Protein AF-A0A7C5FAB0-F1 (afdb_monomer)

Foldseek 3Di:
DVVQCPDPPDDQVPAEAEQAAEDDPFCSNCVLVVVCVVCVVVVSNSHHYQYAYLALCNVVSVCVVPPLVVVLVLLLQLLLQLLVLLLLQQQLFFPDHCPSVVLSVVLNVVLVVCSVVSHDLVSSLVSSLVSLVSSLPGDGDPRPPAFEEEEAADDCCLPDCLQVVNVSVLLSVLRHRYDYDGPLLVSLQSLVRNLVVCVVVVVVVSNVVSVVVVVVSVVSSVSNLVSCVPSGPDSDDDRNVQLLVQLCVQDHPVVDDRLSNRNSVQSVVVVVRHLAYEHEEAPPGPSLVSNVVSVVVVCVVPVNRQYHYDHGDSPDDPVVSVSSSVSSVSSVVSNVVVVD

Secondary structure (DSSP, 8-state):
-HHHHTSTT--GGG--EE--B--SSSGGGGHHHHHHHHHHHTT-TTS-EE--BSSTTHHHHHHTT-HHHHHHHHHHHHHHHHHHHHHHHHGGGBSSTTHHHHHHHHHHHHHHHHHHT---HHHHHHHHHHHHHHHHTS-BSSTT-SPEEEEEE-HHHHH-TTTTTTHHHHHHHTT-EEEE--HHHHHHHHHHHHHHHHHHTT-HHHHHHHHHHHHHHHHHHHHHHHTTBTTBS-SSPPPHHHHHHHHTTTS-TTS-HHHHHHHHHHHHHHHTT-SEEEEEEETT-HHHHHHHHHHHHHHHHTTT--EEEEEE-S---THHHHHHHHHHHHHHHHHHHHH-

Mean predicted aligned error: 4.93 Å

Solvent-accessible surface area (backbone atoms only — not comparable to full-atom values): 18804 Å² total; per-residue (Å²): 110,71,76,57,66,71,38,95,84,56,48,63,92,80,43,69,45,83,36,63,27,41,90,66,95,56,69,59,42,46,52,49,57,52,51,49,52,57,32,47,77,70,70,44,72,81,43,47,70,51,51,42,40,67,47,75,53,25,67,59,53,47,40,77,68,31,71,65,50,54,51,52,52,48,53,50,51,50,52,51,45,52,55,48,52,43,45,39,75,40,48,70,23,43,69,55,87,65,51,54,59,53,55,48,50,56,42,51,54,52,49,51,54,47,59,73,65,70,62,56,71,69,58,53,37,53,49,47,38,52,43,43,54,59,62,68,66,54,61,63,52,70,77,84,72,45,54,32,31,31,40,37,52,39,69,65,35,66,75,28,55,79,63,42,71,39,52,69,56,57,42,35,74,72,53,28,27,61,45,69,69,51,68,63,61,54,54,51,42,43,51,52,50,20,42,52,50,24,59,76,70,66,38,61,70,59,33,53,54,48,53,56,49,51,51,52,50,54,54,52,47,53,58,50,28,56,51,36,64,90,76,38,96,70,56,68,80,78,60,57,70,57,30,46,59,63,13,40,91,79,41,58,79,86,71,54,73,65,31,43,50,34,47,5,48,52,50,52,35,49,76,71,62,30,29,26,37,40,36,32,24,50,57,89,35,64,53,49,54,53,36,53,59,47,48,52,53,52,18,67,77,52,84,60,46,37,71,45,78,45,67,36,78,86,71,94,56,77,62,61,57,57,54,47,52,56,47,48,53,49,24,50,55,50,42,55,65,70,78,106

Sequence (340 aa):
MIKVIKRPDFDPKKTAFFMPSGNGPCRFGQYHRFHRKVLDELGLHEVPIYSPNQDETLYRDLGILGSKFTRLGWWAIVGVDLLYKKLLETRPYEVNPGETDRVYWECLWGFCDVIRKDPKIEEVIHFLLQARKRLDSIPTKQKGSKPKVGVVGEIYVRLNRFANEDVIRKIEMLGGEVRLAPLVEWVHYINKMAKRRAKRRGHLRNLLGVLIKEYFQRKDERQLAQAFYGSIEEPEEPPTERLLKLAEPYVHDSFEGEAILTIGKTIDYALKGACGVVNVMPFTCMPGTITTALLKRYREENGHFPVLNIAYDGQEGGDVLVRLEAFMHQVRQYREKKDL

Structure (mmCIF, N/CA/C/O backbone):
data_AF-A0A7C5FAB0-F1
#
_entry.id   AF-A0A7C5FAB0-F1
#
loop_
_atom_site.group_PDB
_atom_site.id
_atom_site.type_symbol
_atom_site.label_atom_id
_atom_site.label_alt_id
_atom_site.label_comp_id
_atom_site.label_asym_id
_atom_site.label_entity_id
_atom_site.label_seq_id
_atom_site.pdbx_PDB_ins_code
_atom_site.Cartn_x
_atom_site.Cartn_y
_atom_site.Cartn_z
_atom_site.occupancy
_atom_site.B_iso_or_equiv
_atom_site.auth_seq_id
_atom_site.auth_comp_id
_atom_site.auth_asym_id
_atom_site.auth_atom_id
_atom_site.pdbx_PDB_model_num
ATOM 1 N N . MET A 1 1 ? 6.379 -15.775 -11.370 1.00 88.00 1 MET A N 1
ATOM 2 C CA . MET A 1 1 ? 7.407 -16.304 -12.292 1.00 88.00 1 MET A CA 1
ATOM 3 C C . MET A 1 1 ? 6.998 -17.656 -12.874 1.00 88.00 1 MET A C 1
ATOM 5 O O . MET A 1 1 ? 6.562 -17.667 -14.012 1.00 88.00 1 MET A O 1
ATOM 9 N N . ILE A 1 2 ? 7.003 -18.759 -12.111 1.00 89.38 2 ILE A N 1
ATOM 10 C CA . ILE A 1 2 ? 6.693 -20.112 -12.634 1.00 89.38 2 ILE A CA 1
ATOM 11 C C . ILE A 1 2 ? 5.351 -20.213 -13.371 1.00 89.38 2 ILE A C 1
ATOM 13 O O . ILE A 1 2 ? 5.291 -20.775 -14.458 1.00 89.38 2 ILE A O 1
ATOM 17 N N . LYS A 1 3 ? 4.279 -19.619 -12.826 1.00 90.44 3 LYS A N 1
ATOM 18 C CA . LYS A 1 3 ? 2.965 -19.590 -13.498 1.00 90.44 3 LYS A CA 1
ATOM 19 C C . LYS A 1 3 ? 3.016 -18.960 -14.898 1.00 90.44 3 LYS A C 1
ATOM 21 O O . LYS A 1 3 ? 2.236 -19.360 -15.744 1.00 90.44 3 LYS A O 1
ATOM 26 N N . VAL A 1 4 ? 3.914 -17.999 -15.136 1.00 91.12 4 VAL A N 1
ATOM 27 C CA . VAL A 1 4 ? 4.083 -17.336 -16.443 1.00 91.12 4 VAL A CA 1
ATOM 28 C C . VAL A 1 4 ? 4.811 -18.251 -17.423 1.00 91.12 4 VAL A C 1
ATOM 30 O O . VAL A 1 4 ? 4.379 -18.368 -18.558 1.00 91.12 4 VAL A O 1
ATOM 33 N N . ILE A 1 5 ? 5.854 -18.945 -16.961 1.00 92.50 5 ILE A N 1
ATOM 34 C CA . ILE A 1 5 ? 6.642 -19.894 -17.768 1.00 92.50 5 ILE A CA 1
ATOM 35 C C . ILE A 1 5 ? 5.772 -21.046 -18.282 1.00 92.50 5 ILE A C 1
ATOM 37 O O . ILE A 1 5 ? 5.955 -21.518 -19.394 1.00 92.50 5 ILE A O 1
ATOM 41 N N . LYS A 1 6 ? 4.805 -21.495 -17.474 1.00 90.88 6 LYS A N 1
ATOM 42 C CA . LYS A 1 6 ? 3.894 -22.594 -17.828 1.00 90.88 6 LYS A CA 1
ATOM 43 C C . LYS A 1 6 ? 2.777 -22.196 -18.798 1.00 90.88 6 LYS A C 1
ATOM 45 O O . LYS A 1 6 ? 1.937 -23.037 -19.112 1.00 90.88 6 LYS A O 1
ATOM 50 N N . ARG A 1 7 ? 2.693 -20.930 -19.218 1.00 94.00 7 ARG A N 1
ATOM 51 C CA . ARG A 1 7 ? 1.641 -20.511 -20.146 1.00 94.00 7 ARG A CA 1
ATOM 52 C C . ARG A 1 7 ? 1.942 -21.018 -21.563 1.00 94.00 7 ARG A C 1
ATOM 54 O O . ARG A 1 7 ? 3.108 -21.023 -21.950 1.00 94.00 7 ARG A O 1
ATOM 61 N N . PRO A 1 8 ? 0.917 -21.373 -22.361 1.00 92.50 8 PRO A N 1
ATOM 62 C CA . PRO A 1 8 ? 1.112 -21.823 -23.742 1.00 92.50 8 PRO A CA 1
ATOM 63 C C . PRO A 1 8 ? 1.778 -20.784 -24.656 1.00 92.50 8 PRO A C 1
ATOM 65 O O . PRO A 1 8 ? 2.391 -21.148 -25.651 1.00 92.50 8 PRO A O 1
ATOM 68 N N . ASP A 1 9 ? 1.648 -19.497 -24.328 1.00 93.06 9 ASP A N 1
ATOM 69 C CA . ASP A 1 9 ? 2.170 -18.360 -25.091 1.00 93.06 9 ASP A CA 1
ATOM 70 C C . ASP A 1 9 ? 3.553 -17.876 -24.614 1.00 93.06 9 ASP A C 1
ATOM 72 O O . ASP A 1 9 ? 4.001 -16.798 -25.006 1.00 93.06 9 ASP A O 1
ATOM 76 N N . PHE A 1 10 ? 4.234 -18.636 -23.751 1.00 93.56 10 PHE A N 1
ATOM 77 C CA . PHE A 1 10 ? 5.543 -18.254 -23.227 1.00 93.56 10 PHE A CA 1
ATOM 78 C C . PHE A 1 10 ? 6.654 -18.430 -24.274 1.00 93.56 10 PHE A C 1
ATOM 80 O O . PHE A 1 10 ? 6.951 -19.540 -24.708 1.00 93.56 10 PHE A O 1
ATOM 87 N N . ASP A 1 11 ? 7.314 -17.324 -24.625 1.00 92.81 11 ASP A N 1
ATOM 88 C CA . ASP A 1 11 ? 8.504 -17.298 -25.480 1.00 92.81 11 ASP A CA 1
ATOM 89 C C . ASP A 1 11 ? 9.719 -16.805 -24.662 1.00 92.81 11 ASP A C 1
ATOM 91 O O . ASP A 1 11 ? 9.781 -15.611 -24.327 1.00 92.81 11 ASP A O 1
ATOM 95 N N . PRO A 1 12 ? 10.697 -17.681 -24.344 1.00 90.31 12 PRO A N 1
ATOM 96 C CA . PRO A 1 12 ? 11.909 -17.316 -23.609 1.00 90.31 12 PRO A CA 1
ATOM 97 C C . PRO A 1 12 ? 12.694 -16.165 -24.247 1.00 90.31 12 PRO A C 1
ATOM 99 O O . PRO A 1 12 ? 13.258 -15.337 -23.536 1.00 90.31 12 PRO A O 1
ATOM 102 N N . LYS A 1 13 ? 12.696 -16.065 -25.584 1.00 90.81 13 LYS A N 1
ATOM 103 C CA . LYS A 1 13 ? 13.476 -15.059 -26.325 1.00 90.81 13 LYS A CA 1
ATOM 104 C C . LYS A 1 13 ? 12.843 -13.670 -26.295 1.00 90.81 13 LYS A C 1
ATOM 106 O O . LYS A 1 13 ? 13.518 -12.687 -26.590 1.00 90.81 13 LYS A O 1
ATOM 111 N N . LYS A 1 14 ? 11.555 -13.581 -25.954 1.00 90.81 14 LYS A N 1
ATOM 112 C CA . LYS A 1 14 ? 10.791 -12.323 -25.886 1.00 90.81 14 LYS A CA 1
ATOM 113 C C . LYS A 1 14 ? 10.382 -11.941 -24.468 1.00 90.81 14 LYS A C 1
ATOM 115 O O . LYS A 1 14 ? 9.658 -10.964 -24.288 1.00 90.81 14 LYS A O 1
ATOM 120 N N . THR A 1 15 ? 10.832 -12.690 -23.464 1.00 91.19 15 THR A N 1
ATOM 121 C CA . THR A 1 15 ? 10.412 -12.494 -22.077 1.00 91.19 15 THR A CA 1
ATOM 122 C C . THR A 1 15 ? 11.588 -12.104 -21.196 1.00 91.19 15 THR A C 1
ATOM 124 O O . THR A 1 15 ? 12.661 -12.685 -21.281 1.00 91.19 15 THR A O 1
ATOM 127 N N . ALA A 1 16 ? 11.359 -11.151 -20.296 1.00 91.12 16 ALA A N 1
ATOM 128 C CA . ALA A 1 16 ? 12.257 -10.823 -19.197 1.00 91.12 16 ALA A CA 1
ATOM 129 C C . ALA A 1 16 ? 11.460 -10.802 -17.889 1.00 91.12 16 ALA A C 1
ATOM 131 O O . ALA A 1 16 ? 10.312 -10.350 -17.865 1.00 91.12 16 ALA A O 1
ATOM 132 N N . PHE A 1 17 ? 12.059 -11.254 -16.788 1.00 91.75 17 PHE A N 1
ATOM 133 C CA . PHE A 1 17 ? 11.457 -11.105 -15.463 1.00 91.75 17 PHE A CA 1
ATOM 134 C C . PHE A 1 17 ? 11.946 -9.829 -14.784 1.00 91.75 17 PHE A C 1
ATOM 136 O O . PHE A 1 17 ? 13.139 -9.551 -14.755 1.00 91.75 17 PHE A O 1
ATOM 143 N N . PHE A 1 18 ? 11.024 -9.070 -14.199 1.00 89.25 18 PHE A N 1
ATOM 144 C CA . PHE A 1 18 ? 11.328 -7.885 -13.401 1.00 89.25 18 PHE A CA 1
ATOM 145 C C . PHE A 1 18 ? 11.330 -8.253 -11.911 1.00 89.25 18 PHE A C 1
ATOM 147 O O . PHE A 1 18 ? 10.310 -8.700 -11.384 1.00 89.25 18 PHE A O 1
ATOM 154 N N . MET A 1 19 ? 12.466 -8.085 -11.232 1.00 89.62 19 MET A N 1
ATOM 155 C CA . MET A 1 19 ? 12.597 -8.322 -9.790 1.00 89.62 19 MET A CA 1
ATOM 156 C C . MET A 1 19 ? 13.623 -7.349 -9.208 1.00 89.62 19 MET A C 1
ATOM 158 O O . MET A 1 19 ? 14.815 -7.655 -9.230 1.00 89.62 19 MET A O 1
ATOM 162 N N . PRO A 1 20 ? 13.197 -6.169 -8.719 1.00 84.75 20 PRO A N 1
ATOM 163 C CA . PRO A 1 20 ? 14.111 -5.200 -8.135 1.00 84.75 20 PRO A CA 1
ATOM 164 C C . PRO A 1 20 ? 14.969 -5.829 -7.038 1.00 84.75 20 PRO A C 1
ATOM 166 O O . PRO A 1 20 ? 14.529 -6.717 -6.311 1.00 84.75 20 PRO A O 1
ATOM 169 N N . SER A 1 21 ? 16.202 -5.353 -6.936 1.00 83.56 21 SER A N 1
ATOM 170 C CA . SER A 1 21 ? 17.158 -5.767 -5.918 1.00 83.56 21 SER A CA 1
ATOM 171 C C . SER A 1 21 ? 17.307 -4.670 -4.865 1.00 83.56 21 SER A C 1
ATOM 173 O O . SER A 1 21 ? 16.866 -3.537 -5.055 1.00 83.56 21 SER A O 1
ATOM 175 N N . GLY A 1 22 ? 17.949 -4.988 -3.748 1.00 79.12 22 GLY A N 1
ATOM 176 C CA . GLY A 1 22 ? 18.247 -4.024 -2.699 1.00 79.12 22 GLY A CA 1
ATOM 177 C C . GLY A 1 22 ? 19.610 -4.283 -2.080 1.00 79.12 22 GLY A C 1
ATOM 178 O O . GLY A 1 22 ? 20.021 -5.432 -1.911 1.00 79.12 22 GLY A O 1
ATOM 179 N N . ASN A 1 23 ? 20.287 -3.199 -1.712 1.00 71.62 23 ASN A N 1
ATOM 180 C CA . ASN A 1 23 ? 21.534 -3.223 -0.959 1.00 71.62 23 ASN A CA 1
ATOM 181 C C . ASN A 1 23 ? 21.228 -3.067 0.533 1.00 71.62 23 ASN A C 1
ATOM 183 O O . ASN A 1 23 ? 20.851 -1.985 0.980 1.00 71.62 23 ASN A O 1
ATOM 187 N N . GLY A 1 24 ? 21.398 -4.136 1.306 1.00 74.19 24 GLY A N 1
ATOM 188 C CA . GLY A 1 24 ? 21.181 -4.105 2.748 1.00 74.19 24 GLY A CA 1
ATOM 189 C C . GLY A 1 24 ? 21.110 -5.500 3.362 1.00 74.19 24 GLY A C 1
ATOM 190 O O . GLY A 1 24 ? 21.225 -6.497 2.651 1.00 74.19 24 GLY A O 1
ATOM 191 N N . PRO A 1 25 ? 20.891 -5.581 4.682 1.00 70.88 25 PRO A N 1
ATOM 192 C CA . PRO A 1 25 ? 20.815 -6.854 5.395 1.00 70.88 25 PRO A CA 1
ATOM 193 C C . PRO A 1 25 ? 19.485 -7.593 5.136 1.00 70.88 25 PRO A C 1
ATOM 195 O O . PRO A 1 25 ? 19.312 -8.737 5.544 1.00 70.88 25 PRO A O 1
ATOM 198 N N . CYS A 1 26 ? 18.528 -6.949 4.458 1.00 76.81 26 CYS A N 1
ATOM 199 C CA . CYS A 1 26 ? 17.251 -7.545 4.083 1.00 76.81 26 CYS A CA 1
ATOM 200 C C . CYS A 1 26 ? 17.421 -8.620 2.994 1.00 76.81 26 CYS A C 1
ATOM 202 O O . CYS A 1 26 ? 18.155 -8.438 2.021 1.00 76.81 26 CYS A O 1
ATOM 204 N N . ARG A 1 27 ? 16.646 -9.711 3.098 1.00 84.12 27 ARG A N 1
ATOM 205 C CA . ARG A 1 27 ? 16.596 -10.794 2.098 1.00 84.12 27 ARG A CA 1
ATOM 206 C C . ARG A 1 27 ? 16.128 -10.324 0.715 1.00 84.12 27 ARG A C 1
ATOM 208 O O . ARG A 1 27 ? 16.343 -11.040 -0.257 1.00 84.12 27 ARG A O 1
ATOM 215 N N . PHE A 1 28 ? 15.542 -9.130 0.604 1.00 83.81 28 PHE A N 1
ATOM 216 C CA . PHE A 1 28 ? 15.048 -8.568 -0.654 1.00 83.81 28 PHE A CA 1
ATOM 217 C C . PHE A 1 28 ? 16.075 -8.647 -1.801 1.00 83.81 28 PHE A C 1
ATOM 219 O O . PHE A 1 28 ? 15.756 -9.121 -2.891 1.00 83.81 28 PHE A O 1
ATOM 226 N N . GLY A 1 29 ? 17.346 -8.328 -1.526 1.00 84.38 29 GLY A N 1
ATOM 227 C CA . GLY A 1 29 ? 18.435 -8.426 -2.506 1.00 84.38 29 GLY A CA 1
ATOM 228 C C . GLY A 1 29 ? 18.770 -9.849 -2.981 1.00 84.38 29 GLY A C 1
ATOM 229 O O . GLY A 1 29 ? 19.520 -10.008 -3.938 1.00 84.38 29 GLY A O 1
ATOM 230 N N . GLN A 1 30 ? 18.224 -10.898 -2.360 1.00 88.56 30 GLN A N 1
ATOM 231 C CA . GLN A 1 30 ? 18.470 -12.294 -2.738 1.00 88.56 30 GLN A CA 1
ATOM 232 C C . GLN A 1 30 ? 17.374 -12.889 -3.638 1.00 88.56 30 GLN A C 1
ATOM 234 O O . GLN A 1 30 ? 17.628 -13.908 -4.281 1.00 88.56 30 GLN A O 1
ATOM 239 N N . TYR A 1 31 ? 16.186 -12.276 -3.747 1.00 89.38 31 TYR A N 1
ATOM 240 C CA . TYR A 1 31 ? 15.078 -12.864 -4.519 1.00 89.38 31 TYR A CA 1
ATOM 241 C C . TYR A 1 31 ? 15.401 -13.007 -6.009 1.00 89.38 31 TYR A C 1
ATOM 243 O O . TYR A 1 31 ? 15.134 -14.058 -6.586 1.00 89.38 31 TYR A O 1
ATOM 251 N N . HIS A 1 32 ? 16.044 -12.013 -6.630 1.00 90.25 32 HIS A N 1
ATOM 252 C CA . HIS A 1 32 ? 16.445 -12.118 -8.038 1.00 90.25 32 HIS A CA 1
ATOM 253 C C . HIS A 1 32 ? 17.464 -13.250 -8.278 1.00 90.25 32 HIS A C 1
ATOM 255 O O . HIS A 1 32 ? 17.397 -13.941 -9.293 1.00 90.25 32 HIS A O 1
ATOM 261 N N . ARG A 1 33 ? 18.369 -13.500 -7.318 1.00 91.06 33 ARG A N 1
ATOM 262 C CA . ARG A 1 33 ? 19.335 -14.610 -7.385 1.00 91.06 33 ARG A CA 1
ATOM 263 C C . ARG A 1 33 ? 18.643 -15.957 -7.240 1.00 91.06 33 ARG A C 1
ATOM 265 O O . ARG A 1 33 ? 18.988 -16.899 -7.945 1.00 91.06 33 ARG A O 1
ATOM 272 N N . PHE A 1 34 ? 17.663 -16.045 -6.342 1.00 92.62 34 PHE A N 1
ATOM 273 C CA . PHE A 1 34 ? 16.846 -17.244 -6.196 1.00 92.62 34 PHE A CA 1
ATOM 274 C C . PHE A 1 34 ? 16.038 -17.521 -7.468 1.00 92.62 34 PHE A C 1
ATOM 276 O O . PHE A 1 34 ? 16.041 -18.641 -7.963 1.00 92.62 34 PHE A O 1
ATOM 283 N N . HIS A 1 35 ? 15.433 -16.490 -8.061 1.00 93.94 35 HIS A N 1
ATOM 284 C CA . HIS A 1 35 ? 14.758 -16.610 -9.350 1.00 93.94 35 HIS A CA 1
ATOM 285 C C . HIS A 1 35 ? 15.693 -17.112 -10.454 1.00 93.94 35 HIS A C 1
ATOM 287 O O . HIS A 1 35 ? 15.292 -17.992 -11.207 1.00 93.94 35 HIS A O 1
ATOM 293 N N . ARG A 1 36 ? 16.940 -16.617 -10.519 1.00 94.31 36 ARG A N 1
ATOM 294 C CA . ARG A 1 36 ? 17.948 -17.102 -11.478 1.00 94.31 36 ARG A CA 1
ATOM 295 C C . ARG A 1 36 ? 18.204 -18.598 -11.306 1.00 94.31 36 ARG A C 1
ATOM 297 O O . ARG A 1 36 ? 18.076 -19.326 -12.280 1.00 94.31 36 ARG A O 1
ATOM 304 N N . LYS A 1 37 ? 18.445 -19.058 -10.071 1.00 95.06 37 LYS A N 1
ATOM 305 C CA . LYS A 1 37 ? 18.621 -20.490 -9.769 1.00 95.06 37 LYS A CA 1
ATOM 306 C C . LYS A 1 37 ? 17.437 -21.333 -10.243 1.00 95.06 37 LYS A C 1
ATOM 308 O O . LYS A 1 37 ? 17.635 -22.323 -10.930 1.00 95.06 37 LYS A O 1
ATOM 313 N N . VAL A 1 38 ? 16.213 -20.900 -9.941 1.00 95.38 38 VAL A N 1
ATOM 314 C CA . VAL A 1 38 ? 14.993 -21.609 -10.357 1.00 95.38 38 VAL A CA 1
ATOM 315 C C . VAL A 1 38 ? 14.857 -21.662 -11.883 1.00 95.38 38 VAL A C 1
ATOM 317 O O . VAL A 1 38 ? 14.437 -22.678 -12.424 1.00 95.38 38 VAL A O 1
ATOM 320 N N . LEU A 1 39 ? 15.195 -20.587 -12.599 1.00 94.62 39 LEU A N 1
ATOM 321 C CA . LEU A 1 39 ? 15.193 -20.599 -14.065 1.00 94.62 39 LEU A CA 1
ATOM 322 C C . LEU A 1 39 ? 16.283 -21.519 -14.630 1.00 94.62 39 LEU A C 1
ATOM 324 O O . LEU A 1 39 ? 16.028 -22.206 -15.613 1.00 94.62 39 LEU A O 1
ATOM 328 N N . ASP A 1 40 ? 17.466 -21.554 -14.011 1.00 94.69 40 ASP A N 1
ATOM 329 C CA . ASP A 1 40 ? 18.559 -22.448 -14.408 1.00 94.69 40 ASP A CA 1
ATOM 330 C C . ASP A 1 40 ? 18.192 -23.924 -14.218 1.00 94.69 40 ASP A C 1
ATOM 332 O O . ASP A 1 40 ? 18.420 -24.727 -15.115 1.00 94.69 40 ASP A O 1
ATOM 336 N N . GLU A 1 41 ? 17.557 -24.277 -13.098 1.00 95.62 41 GLU A N 1
ATOM 337 C CA . GLU A 1 41 ? 17.053 -25.636 -12.839 1.00 95.62 41 GLU A CA 1
ATOM 338 C C . GLU A 1 41 ? 15.974 -26.071 -13.842 1.00 95.62 41 GLU A C 1
ATOM 340 O O . GLU A 1 41 ? 15.826 -27.257 -14.128 1.00 95.62 41 GLU A O 1
ATOM 345 N N . LEU A 1 42 ? 15.236 -25.112 -14.407 1.00 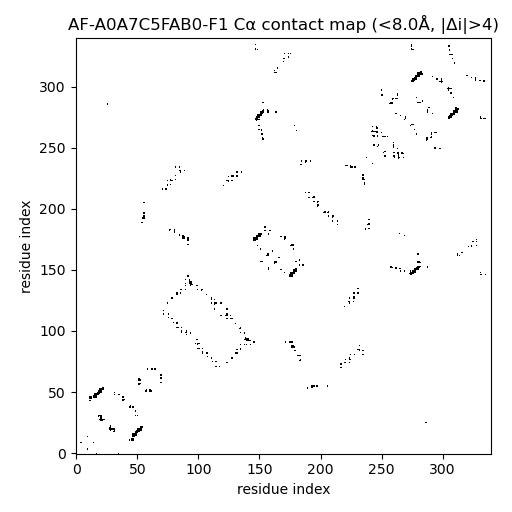94.00 42 LEU A N 1
ATOM 346 C CA . LEU A 1 42 ? 14.241 -25.341 -15.455 1.00 94.00 42 LEU A CA 1
ATOM 347 C C . LEU A 1 42 ? 14.829 -25.303 -16.879 1.00 94.00 42 LEU A C 1
ATOM 349 O O . LEU A 1 42 ? 14.069 -25.392 -17.841 1.00 94.00 42 LEU A O 1
ATOM 353 N N . GLY A 1 43 ? 16.150 -25.147 -17.027 1.00 94.38 43 GLY A N 1
ATOM 354 C CA . GLY A 1 43 ? 16.836 -25.075 -18.321 1.00 94.38 43 GLY A CA 1
ATOM 355 C C . GLY A 1 43 ? 16.650 -23.757 -19.083 1.00 94.38 43 GLY A C 1
ATOM 356 O O . GLY A 1 43 ? 16.961 -23.693 -20.266 1.00 94.38 43 GLY A O 1
ATOM 357 N N . LEU A 1 44 ? 16.148 -22.701 -18.432 1.00 93.06 44 LEU A N 1
ATOM 358 C CA . LEU A 1 44 ? 15.836 -21.392 -19.031 1.00 93.06 44 LEU A CA 1
ATOM 359 C C . LEU A 1 44 ? 16.952 -20.371 -18.775 1.00 93.06 44 LEU A C 1
ATOM 361 O O . LEU A 1 44 ? 16.726 -19.293 -18.207 1.00 93.06 44 LEU A O 1
ATOM 365 N N . HIS A 1 45 ? 18.182 -20.719 -19.145 1.00 91.38 45 HIS A N 1
ATOM 366 C CA . HIS A 1 45 ? 19.386 -19.919 -18.888 1.00 91.38 45 HIS A CA 1
ATOM 367 C C . HIS A 1 45 ? 19.357 -18.549 -19.579 1.00 91.38 45 HIS A C 1
ATOM 369 O O . HIS A 1 45 ? 19.851 -17.561 -19.038 1.00 91.38 45 HIS A O 1
ATOM 375 N N . GLU A 1 46 ? 18.729 -18.478 -20.749 1.00 90.81 46 GLU A N 1
ATOM 376 C CA . GLU A 1 46 ? 18.683 -17.305 -21.613 1.00 90.81 46 GLU A CA 1
ATOM 377 C C . GLU A 1 46 ? 17.695 -16.229 -21.158 1.00 90.81 46 GLU A C 1
ATOM 379 O O . GLU A 1 46 ? 17.829 -15.080 -21.572 1.00 90.81 46 GLU A O 1
ATOM 384 N N . VAL A 1 47 ? 16.716 -16.566 -20.309 1.00 93.19 47 VAL A N 1
ATOM 385 C CA . VAL A 1 47 ? 15.680 -15.615 -19.884 1.00 93.19 47 VAL A CA 1
ATOM 386 C C . VAL A 1 47 ? 16.286 -14.603 -18.906 1.00 93.19 47 VAL A C 1
ATOM 388 O O . VAL A 1 47 ? 16.663 -14.988 -17.792 1.00 93.19 47 VAL A O 1
ATOM 391 N N . PRO A 1 48 ? 16.377 -13.307 -19.254 1.00 90.88 48 PRO A N 1
ATOM 392 C CA . PRO A 1 48 ? 16.983 -12.314 -18.379 1.00 90.88 48 PRO A CA 1
ATOM 393 C C . PRO A 1 48 ? 16.091 -11.988 -17.174 1.00 90.88 48 PRO A C 1
ATOM 395 O O . PRO A 1 48 ? 14.859 -11.959 -17.259 1.00 90.88 48 PRO A O 1
ATOM 398 N N . ILE A 1 49 ? 16.734 -11.660 -16.049 1.00 90.38 49 ILE A N 1
ATOM 399 C CA . ILE A 1 49 ? 16.077 -11.064 -14.881 1.00 90.38 49 ILE A CA 1
ATOM 400 C C . ILE A 1 49 ? 16.581 -9.632 -14.721 1.00 90.38 49 ILE A C 1
ATOM 402 O O . ILE A 1 49 ? 17.699 -9.388 -14.267 1.00 90.38 49 ILE A O 1
ATOM 406 N N . TYR A 1 50 ? 15.737 -8.672 -15.069 1.00 86.44 50 TYR A N 1
ATOM 407 C CA . TYR A 1 50 ? 16.016 -7.262 -14.877 1.00 86.44 50 TYR A CA 1
ATOM 408 C C . TYR A 1 50 ? 15.785 -6.870 -13.410 1.00 86.44 50 TYR A C 1
ATOM 410 O O . TYR A 1 50 ? 14.661 -6.923 -12.900 1.00 86.44 50 TYR A O 1
ATOM 418 N N . SER A 1 51 ? 16.876 -6.502 -12.731 1.00 84.50 51 SER A N 1
ATOM 419 C CA . SER A 1 51 ? 16.931 -6.374 -11.267 1.00 84.50 51 SER A CA 1
ATOM 420 C C . SER A 1 51 ? 17.556 -5.044 -10.819 1.00 84.50 51 SER A C 1
ATOM 422 O O . SER A 1 51 ? 18.665 -5.041 -10.281 1.00 84.50 51 SER A O 1
ATOM 424 N N . PRO A 1 52 ? 16.891 -3.897 -11.057 1.00 80.75 52 PRO A N 1
ATOM 425 C CA . PRO A 1 52 ? 17.427 -2.587 -10.693 1.00 80.75 52 PRO A CA 1
ATOM 426 C C . PRO A 1 52 ? 17.595 -2.478 -9.174 1.00 80.75 52 PRO A C 1
ATOM 428 O O . PRO A 1 52 ? 16.760 -2.992 -8.423 1.00 80.75 52 PRO A O 1
ATOM 431 N N . ASN A 1 53 ? 18.664 -1.826 -8.712 1.00 75.75 53 ASN A N 1
ATOM 432 C CA . ASN A 1 53 ? 18.951 -1.731 -7.281 1.00 75.75 53 ASN A CA 1
ATOM 433 C C . ASN A 1 53 ? 18.202 -0.552 -6.648 1.00 75.75 53 ASN A C 1
ATOM 435 O O . ASN A 1 53 ? 18.230 0.553 -7.178 1.00 75.75 53 ASN A O 1
ATOM 439 N N . GLN A 1 54 ? 17.542 -0.762 -5.508 1.00 70.69 54 GLN A N 1
ATOM 440 C CA . GLN A 1 54 ? 16.773 0.256 -4.779 1.00 70.69 54 GLN A CA 1
ATOM 441 C C . GLN A 1 54 ? 17.653 1.245 -3.989 1.00 70.69 54 GLN A C 1
ATOM 443 O O . GLN A 1 54 ? 17.393 1.542 -2.824 1.00 70.69 54 GLN A O 1
ATOM 448 N N . ASP A 1 55 ? 18.718 1.761 -4.594 1.00 69.62 55 ASP A N 1
ATOM 449 C CA . ASP A 1 55 ? 19.544 2.802 -3.991 1.00 69.62 55 ASP A CA 1
ATOM 450 C C . ASP A 1 55 ? 19.701 4.024 -4.909 1.00 69.62 55 ASP A C 1
ATOM 452 O O . ASP A 1 55 ? 18.830 4.334 -5.722 1.00 69.62 55 ASP A O 1
ATOM 456 N N . GLU A 1 56 ? 20.794 4.773 -4.761 1.00 59.81 56 GLU A N 1
ATOM 457 C CA . GLU A 1 56 ? 21.097 5.928 -5.609 1.00 59.81 56 GLU A CA 1
ATOM 458 C C . GLU A 1 56 ? 21.221 5.593 -7.105 1.00 59.81 56 GLU A C 1
ATOM 460 O O . GLU A 1 56 ? 21.162 6.508 -7.931 1.00 59.81 56 GLU A O 1
ATOM 465 N N . THR A 1 57 ? 21.364 4.313 -7.471 1.00 64.31 57 THR A N 1
ATOM 466 C CA . THR A 1 57 ? 21.431 3.860 -8.863 1.00 64.31 57 THR A CA 1
ATOM 467 C C . THR A 1 57 ? 20.075 3.501 -9.451 1.00 64.31 57 THR A C 1
ATOM 469 O O . THR A 1 57 ? 19.989 3.430 -10.674 1.00 64.31 57 THR A O 1
ATOM 472 N N . LEU A 1 58 ? 19.008 3.385 -8.644 1.00 66.94 58 LEU A N 1
ATOM 473 C CA . LEU A 1 58 ? 17.684 2.913 -9.076 1.00 66.94 58 LEU A CA 1
ATOM 474 C C . LEU A 1 58 ? 17.232 3.555 -10.384 1.00 66.94 58 LEU A C 1
ATOM 476 O O . LEU A 1 58 ? 16.876 2.877 -11.340 1.00 66.94 58 LEU A O 1
ATOM 480 N N . TYR A 1 59 ? 17.278 4.884 -10.451 1.00 61.53 59 TYR A N 1
ATOM 481 C CA . TYR A 1 59 ? 16.800 5.595 -11.628 1.00 61.53 59 TYR A CA 1
ATOM 482 C C . TYR A 1 59 ? 17.775 5.631 -12.801 1.00 61.53 59 TYR A C 1
ATOM 484 O O . TYR A 1 59 ? 17.374 6.008 -13.900 1.00 61.53 59 TYR A O 1
ATOM 492 N N . ARG A 1 60 ? 19.054 5.335 -12.576 1.00 59.72 60 ARG A N 1
ATOM 493 C CA . ARG A 1 60 ? 20.003 5.104 -13.666 1.00 59.72 60 ARG A CA 1
ATOM 494 C C . ARG A 1 60 ? 19.731 3.736 -14.275 1.00 59.72 60 ARG A C 1
ATOM 496 O O . ARG A 1 60 ? 19.637 3.637 -15.491 1.00 59.72 60 ARG A O 1
ATOM 503 N N . ASP A 1 61 ? 19.516 2.740 -13.423 1.00 63.28 61 ASP A N 1
ATOM 504 C CA . ASP A 1 61 ? 19.202 1.377 -13.829 1.00 63.28 61 ASP A CA 1
ATOM 505 C C . ASP A 1 61 ? 17.865 1.369 -14.587 1.00 63.28 61 ASP A C 1
ATOM 507 O O . ASP A 1 61 ? 17.825 0.915 -15.729 1.00 63.28 61 ASP A O 1
ATOM 511 N N . LEU A 1 62 ? 16.814 1.997 -14.035 1.00 66.00 62 LEU A N 1
ATOM 512 C CA . LEU A 1 62 ? 15.520 2.227 -14.708 1.00 66.00 62 LEU A CA 1
ATOM 513 C C . LEU A 1 62 ? 15.628 3.143 -15.931 1.00 66.00 62 LEU A C 1
ATOM 515 O O . LEU A 1 62 ? 14.839 3.020 -16.863 1.00 66.00 62 LEU A O 1
ATOM 519 N N . GLY A 1 63 ? 16.607 4.047 -15.955 1.00 58.28 63 GLY A N 1
ATOM 520 C CA . GLY A 1 63 ? 16.859 4.956 -17.071 1.00 58.28 63 GLY A CA 1
ATOM 521 C C . GLY A 1 63 ? 17.224 4.240 -18.373 1.00 58.28 63 GLY A C 1
ATOM 522 O O . GLY A 1 63 ? 16.992 4.805 -19.438 1.00 58.28 63 GLY A O 1
ATOM 523 N N . ILE A 1 64 ? 17.697 2.988 -18.299 1.00 60.97 64 ILE A N 1
ATOM 524 C CA . ILE A 1 64 ? 17.911 2.103 -19.460 1.00 60.97 64 ILE A CA 1
ATOM 525 C C . ILE A 1 64 ? 16.595 1.857 -20.221 1.00 60.97 64 ILE A C 1
ATOM 527 O O . ILE A 1 64 ? 16.607 1.681 -21.434 1.00 60.97 64 ILE A O 1
ATOM 531 N N . LEU A 1 65 ? 15.453 1.915 -19.528 1.00 61.16 65 LEU A N 1
ATOM 532 C CA . LEU A 1 65 ? 14.114 1.786 -20.113 1.00 61.16 65 LEU A CA 1
ATOM 533 C C . LEU A 1 65 ? 13.543 3.135 -20.604 1.00 61.16 65 LEU A C 1
ATOM 535 O O . LEU A 1 65 ? 12.448 3.182 -21.158 1.00 61.16 65 LEU A O 1
ATOM 539 N N . GLY A 1 66 ? 14.274 4.239 -20.410 1.00 70.75 66 GLY A N 1
ATOM 540 C CA . GLY A 1 66 ? 13.876 5.597 -20.782 1.00 70.75 66 GLY A CA 1
ATOM 541 C C . GLY A 1 66 ? 13.160 6.375 -19.667 1.00 70.75 66 GLY A C 1
ATOM 542 O O . GLY A 1 66 ? 12.417 5.836 -18.842 1.00 70.75 66 GLY A O 1
ATOM 543 N N . SER A 1 67 ? 13.350 7.700 -19.651 1.00 74.06 67 SER A N 1
ATOM 544 C CA . SER A 1 67 ? 12.708 8.608 -18.679 1.00 74.06 67 SER A CA 1
ATOM 545 C C . SER A 1 67 ? 11.179 8.591 -18.775 1.00 74.06 67 SER A C 1
ATOM 547 O O . SER A 1 67 ? 10.492 8.716 -17.760 1.00 74.06 67 SER A O 1
ATOM 549 N N . LYS A 1 68 ? 10.653 8.369 -19.984 1.00 82.31 68 LYS A N 1
ATOM 550 C CA . LYS A 1 68 ? 9.222 8.218 -20.250 1.00 82.31 68 LYS A CA 1
ATOM 551 C C . LYS A 1 68 ? 8.635 7.001 -19.538 1.00 82.31 68 LYS A C 1
ATOM 553 O O . LYS A 1 68 ? 7.640 7.140 -18.837 1.00 82.31 68 LYS A O 1
ATOM 558 N N . PHE A 1 69 ? 9.303 5.849 -19.625 1.00 83.88 69 PHE A N 1
ATOM 559 C CA . PHE A 1 69 ? 8.881 4.625 -18.942 1.00 83.88 69 PHE A CA 1
ATOM 560 C C . PHE A 1 69 ? 8.828 4.810 -17.422 1.00 83.88 69 PHE A C 1
ATOM 562 O O . PHE A 1 69 ? 7.847 4.443 -16.782 1.00 83.88 69 PHE A O 1
ATOM 569 N N . THR A 1 70 ? 9.847 5.456 -16.847 1.00 84.44 70 THR A N 1
ATOM 570 C CA . THR A 1 70 ? 9.884 5.742 -15.402 1.00 84.44 70 THR A CA 1
ATOM 571 C C . THR A 1 70 ? 8.707 6.625 -14.970 1.00 84.44 70 THR A C 1
ATOM 573 O O . THR A 1 70 ? 8.092 6.373 -13.935 1.00 84.44 70 THR A O 1
ATOM 576 N N . ARG A 1 71 ? 8.367 7.650 -15.765 1.00 90.19 71 ARG A N 1
ATOM 577 C CA . ARG A 1 71 ? 7.256 8.563 -15.464 1.00 90.19 71 ARG A CA 1
ATOM 578 C C . ARG A 1 71 ? 5.886 7.898 -15.641 1.00 90.19 71 ARG A C 1
ATOM 580 O O . ARG A 1 71 ? 5.033 8.067 -14.779 1.00 90.19 71 ARG A O 1
ATOM 587 N N . LEU A 1 72 ? 5.705 7.081 -16.683 1.00 92.88 72 LEU A N 1
ATOM 588 C CA . LEU A 1 72 ? 4.503 6.255 -16.862 1.00 92.88 72 LEU A CA 1
ATOM 589 C 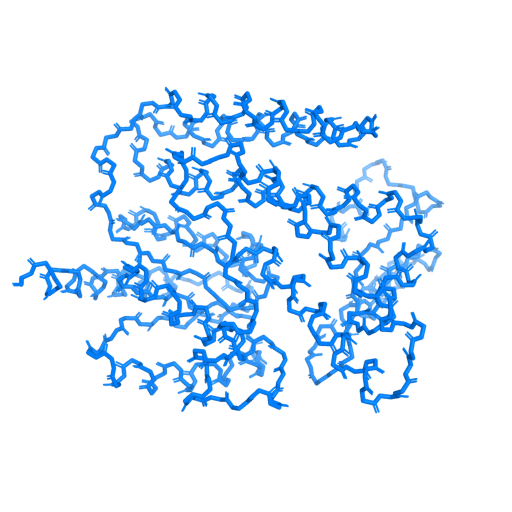C . LEU A 1 72 ? 4.319 5.266 -15.705 1.00 92.88 72 LEU A C 1
ATOM 591 O O . LEU A 1 72 ? 3.219 5.137 -15.176 1.00 92.88 72 LEU A O 1
ATOM 595 N N . GLY A 1 73 ? 5.401 4.612 -15.272 1.00 92.38 73 GLY A N 1
ATOM 596 C CA . GLY A 1 73 ? 5.392 3.738 -14.100 1.00 92.38 73 GLY A CA 1
ATOM 597 C C . GLY A 1 73 ? 4.978 4.480 -12.829 1.00 92.38 73 GLY A C 1
ATOM 598 O O . GLY A 1 73 ? 4.187 3.958 -12.050 1.00 92.38 73 GLY A O 1
ATOM 599 N N . TRP A 1 74 ? 5.439 5.722 -12.648 1.00 94.62 74 TRP A N 1
ATOM 600 C CA . TRP A 1 74 ? 5.005 6.564 -11.532 1.00 94.62 74 TRP A CA 1
ATOM 601 C C . TRP A 1 74 ? 3.505 6.877 -11.578 1.00 94.62 74 TRP A C 1
ATOM 603 O O . TRP A 1 74 ? 2.819 6.689 -10.576 1.00 94.62 74 TRP A O 1
ATOM 613 N N . TRP A 1 75 ? 2.973 7.281 -12.736 1.00 97.38 75 TRP A N 1
ATOM 614 C CA . TRP A 1 75 ? 1.532 7.515 -12.892 1.00 97.38 75 TRP A CA 1
ATOM 615 C C . TRP A 1 75 ? 0.714 6.250 -12.641 1.00 97.38 75 TRP A C 1
ATOM 617 O O . TRP A 1 75 ? -0.336 6.322 -12.005 1.00 97.38 75 TRP A O 1
ATOM 627 N N . ALA A 1 76 ? 1.210 5.094 -13.090 1.00 97.06 76 ALA A N 1
ATOM 628 C CA . ALA A 1 76 ? 0.574 3.811 -12.839 1.00 97.06 76 ALA A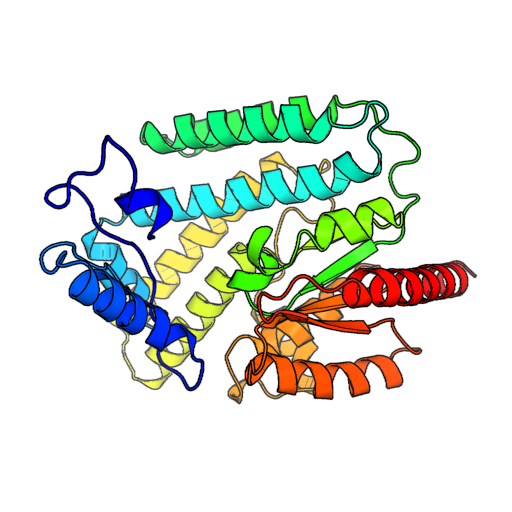 CA 1
ATOM 629 C C . ALA A 1 76 ? 0.517 3.494 -11.336 1.00 97.06 76 ALA A C 1
ATOM 631 O O . ALA A 1 76 ? -0.550 3.150 -10.837 1.00 97.06 76 ALA A O 1
ATOM 632 N N . ILE A 1 77 ? 1.628 3.662 -10.609 1.00 96.56 77 ILE A N 1
ATOM 633 C CA . ILE A 1 77 ? 1.686 3.442 -9.155 1.00 96.56 77 ILE A CA 1
ATOM 634 C C . ILE A 1 77 ? 0.687 4.352 -8.432 1.00 96.56 77 ILE A C 1
ATOM 636 O O . ILE A 1 77 ? -0.163 3.857 -7.697 1.00 96.56 77 ILE A O 1
ATOM 640 N N . VAL A 1 78 ? 0.739 5.663 -8.691 1.00 98.12 78 VAL A N 1
ATOM 641 C CA . VAL A 1 78 ? -0.145 6.638 -8.034 1.00 98.12 78 VAL A CA 1
ATOM 642 C C . VAL A 1 78 ? -1.617 6.358 -8.354 1.00 98.12 78 VAL A C 1
ATOM 644 O O . VAL A 1 78 ? -2.450 6.328 -7.452 1.00 98.12 78 VAL A O 1
ATOM 647 N N . GLY A 1 79 ? -1.956 6.123 -9.625 1.00 98.19 79 GLY A N 1
ATOM 648 C CA . GLY A 1 79 ? -3.337 5.869 -10.034 1.00 98.19 79 GLY A CA 1
ATOM 649 C C . GLY A 1 79 ? -3.905 4.569 -9.463 1.00 98.19 79 GLY A C 1
ATOM 650 O O . GLY A 1 79 ? -5.048 4.556 -9.008 1.00 98.19 79 GLY A O 1
ATOM 651 N N . VAL A 1 80 ? -3.109 3.493 -9.419 1.00 98.00 80 VAL A N 1
ATOM 652 C CA . VAL A 1 80 ? -3.519 2.224 -8.796 1.00 98.00 80 VAL A CA 1
ATOM 653 C C . VAL A 1 80 ? -3.720 2.395 -7.292 1.00 98.00 80 VAL A C 1
ATOM 655 O O . VAL A 1 80 ? -4.742 1.939 -6.782 1.00 98.00 80 VAL A O 1
ATOM 658 N N . ASP A 1 81 ? -2.812 3.087 -6.596 1.00 97.81 81 ASP A N 1
ATOM 659 C CA . ASP A 1 81 ? -2.950 3.355 -5.159 1.00 97.81 81 ASP A CA 1
ATOM 660 C C . ASP A 1 81 ? -4.215 4.181 -4.860 1.00 97.81 81 ASP A C 1
ATOM 662 O O . ASP A 1 81 ? -4.959 3.846 -3.938 1.00 97.81 81 ASP A O 1
ATOM 666 N N . LEU A 1 82 ? -4.526 5.206 -5.663 1.00 98.56 82 LEU A N 1
ATOM 667 C CA . LEU A 1 82 ? -5.753 6.006 -5.521 1.00 98.56 82 LEU A CA 1
ATOM 668 C C . LEU A 1 82 ? -7.022 5.170 -5.743 1.00 98.56 82 LEU A C 1
ATOM 670 O O . LEU A 1 82 ? -7.942 5.202 -4.921 1.00 98.56 82 LEU A O 1
ATOM 674 N N . LEU A 1 83 ? -7.068 4.376 -6.818 1.00 98.62 83 LEU A N 1
ATOM 675 C CA . LEU A 1 83 ? -8.186 3.465 -7.081 1.00 98.62 83 LEU A CA 1
ATOM 676 C C . LEU A 1 83 ? -8.351 2.443 -5.950 1.00 98.62 83 LEU A C 1
ATOM 678 O O . LEU A 1 83 ? -9.475 2.122 -5.566 1.00 98.62 83 LEU A O 1
ATOM 682 N N . TYR A 1 84 ? -7.244 1.937 -5.403 1.00 98.31 84 TYR A N 1
ATOM 683 C CA . TYR A 1 84 ? -7.270 0.947 -4.334 1.00 98.31 84 TYR A CA 1
ATOM 684 C C . TYR A 1 84 ? -7.714 1.551 -2.999 1.00 98.31 84 TYR A C 1
ATOM 686 O O . TYR A 1 84 ? -8.560 0.972 -2.325 1.00 98.31 84 TYR A O 1
ATOM 694 N N . LYS A 1 85 ? -7.250 2.757 -2.646 1.00 98.44 85 LYS A N 1
ATOM 695 C CA . LYS A 1 85 ? -7.790 3.511 -1.503 1.00 98.44 85 LYS A CA 1
ATOM 696 C C . LYS A 1 85 ? -9.303 3.689 -1.638 1.00 98.44 85 LYS A C 1
ATOM 698 O O . LYS A 1 85 ? -10.043 3.392 -0.703 1.00 98.44 85 LYS A O 1
ATOM 703 N N . LYS A 1 86 ? -9.782 4.070 -2.830 1.00 98.44 86 LYS A N 1
ATOM 704 C CA . LYS A 1 86 ? -11.219 4.214 -3.087 1.00 98.44 86 LYS A CA 1
ATOM 705 C C . LYS A 1 86 ? -11.987 2.900 -2.922 1.00 98.44 86 LYS A C 1
ATOM 707 O O . LYS A 1 86 ? -13.080 2.909 -2.355 1.00 98.44 86 LYS A O 1
ATOM 712 N N . LEU A 1 87 ? -11.422 1.785 -3.386 1.00 98.56 87 LEU A N 1
ATOM 713 C CA . LEU A 1 87 ? -11.974 0.445 -3.180 1.00 98.56 87 LEU A CA 1
ATOM 714 C C . LEU A 1 87 ? -12.140 0.140 -1.685 1.00 98.56 87 LEU A C 1
ATOM 716 O O . LEU A 1 87 ? -13.231 -0.245 -1.270 1.00 98.56 87 LEU A O 1
ATOM 720 N N . LEU A 1 88 ? -11.094 0.352 -0.881 1.00 98.38 88 LEU A N 1
ATOM 721 C CA . LEU A 1 88 ? -11.105 0.062 0.559 1.00 98.38 88 LEU A CA 1
ATOM 722 C C . LEU A 1 88 ? -12.058 0.965 1.357 1.00 98.38 88 LEU A C 1
ATOM 724 O O . LEU A 1 88 ? -12.612 0.523 2.357 1.00 98.38 88 LEU A O 1
ATOM 728 N N . GLU A 1 89 ? -12.290 2.201 0.913 1.00 98.00 89 GLU A N 1
ATOM 729 C CA . GLU A 1 89 ? -13.237 3.131 1.553 1.00 98.00 89 GLU A CA 1
ATOM 730 C C . GLU A 1 89 ? -14.699 2.932 1.119 1.00 98.00 89 GLU A C 1
ATOM 732 O O . GLU A 1 89 ? -15.613 3.508 1.715 1.00 98.00 89 GLU A O 1
ATOM 737 N N . THR A 1 90 ? -14.941 2.152 0.061 1.00 98.25 90 THR A N 1
ATOM 738 C CA . THR A 1 90 ? -16.286 1.946 -0.507 1.00 98.25 90 THR A CA 1
ATOM 739 C C . THR A 1 90 ? -16.804 0.543 -0.209 1.00 98.25 90 THR A C 1
ATOM 741 O O . THR A 1 90 ? -17.899 0.394 0.332 1.00 98.25 90 THR A O 1
ATOM 744 N N . ARG A 1 91 ? -15.994 -0.485 -0.481 1.00 98.25 91 ARG A N 1
ATOM 745 C CA . ARG A 1 91 ? -16.386 -1.897 -0.403 1.00 98.25 91 ARG A CA 1
ATOM 746 C C . ARG A 1 91 ? -16.919 -2.336 0.959 1.00 98.25 91 ARG A C 1
ATOM 748 O O . ARG A 1 91 ? -17.924 -3.039 0.976 1.00 98.25 91 ARG A O 1
ATOM 755 N N . PRO A 1 92 ? -16.346 -1.923 2.107 1.00 98.00 92 PRO A N 1
ATOM 756 C CA . PRO A 1 92 ? -16.887 -2.322 3.403 1.00 98.00 92 PRO A CA 1
ATOM 757 C C . PRO A 1 92 ? -18.330 -1.854 3.619 1.00 98.00 92 PRO A C 1
ATOM 759 O O . PRO A 1 92 ? -19.014 -2.396 4.482 1.00 98.00 92 PRO A O 1
ATOM 762 N N . TYR A 1 93 ? -18.795 -0.859 2.871 1.00 98.19 93 TYR A N 1
ATOM 763 C CA . TYR A 1 93 ? -20.109 -0.257 3.036 1.00 98.19 93 TYR A CA 1
ATOM 764 C C . TYR A 1 93 ? -21.063 -0.578 1.888 1.00 98.19 93 TYR A C 1
ATOM 766 O O . TYR A 1 93 ? -22.170 -0.048 1.889 1.00 98.19 93 TYR A O 1
ATOM 774 N N . GLU A 1 94 ? -20.661 -1.391 0.910 1.00 97.56 94 GLU A N 1
ATOM 775 C CA . GLU A 1 94 ? -21.479 -1.664 -0.272 1.00 97.56 94 GLU A CA 1
ATOM 776 C C . GLU A 1 94 ? -22.818 -2.320 0.094 1.00 97.56 94 GLU A C 1
ATOM 778 O O . GLU A 1 94 ? -22.897 -3.178 0.973 1.00 97.56 94 GLU A O 1
ATOM 783 N N . VAL A 1 95 ? -23.892 -1.893 -0.573 1.00 97.88 95 VAL A N 1
ATOM 784 C CA . VAL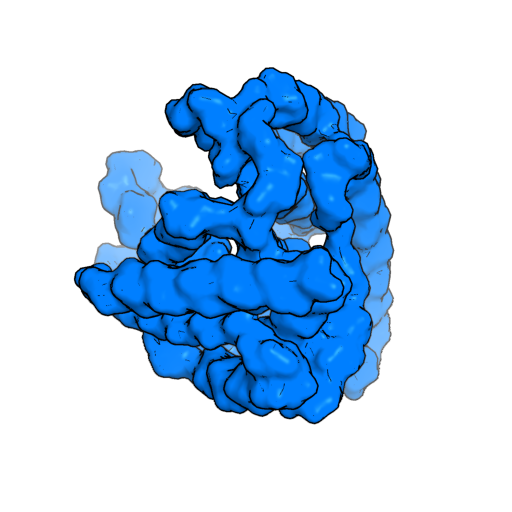 A 1 95 ? -25.227 -2.486 -0.389 1.00 97.88 95 VAL A CA 1
ATOM 785 C C . VAL A 1 95 ? -25.336 -3.815 -1.132 1.00 97.88 95 VAL A C 1
ATOM 787 O O . VAL A 1 95 ? -25.918 -4.758 -0.602 1.00 97.88 95 VAL A O 1
ATOM 790 N N . ASN A 1 96 ? -24.767 -3.890 -2.338 1.00 97.75 96 ASN A N 1
ATOM 791 C CA . ASN A 1 96 ? -24.788 -5.075 -3.189 1.00 97.75 96 ASN A CA 1
ATOM 792 C C . ASN A 1 96 ? -23.408 -5.758 -3.139 1.00 97.75 96 ASN A C 1
ATOM 794 O O . ASN A 1 96 ? -22.458 -5.232 -3.727 1.00 97.75 96 ASN A O 1
ATOM 798 N N . PRO A 1 97 ? -23.264 -6.909 -2.455 1.00 96.81 97 PRO A N 1
ATOM 799 C CA . PRO A 1 97 ? -21.971 -7.571 -2.307 1.00 96.81 97 PRO A CA 1
ATOM 800 C C . PRO A 1 97 ? -21.290 -7.866 -3.651 1.00 96.81 97 PRO A C 1
ATOM 802 O O . PRO A 1 97 ? -21.899 -8.431 -4.559 1.00 96.81 97 PRO A O 1
ATOM 805 N N . GLY A 1 98 ? -20.013 -7.498 -3.772 1.00 97.50 98 GLY A N 1
ATOM 806 C CA . GLY A 1 98 ? -19.192 -7.699 -4.969 1.00 97.50 98 GLY A CA 1
ATOM 807 C C . GLY A 1 98 ? -19.342 -6.623 -6.052 1.00 97.50 98 GLY A C 1
ATOM 808 O O . GLY A 1 98 ? -18.570 -6.629 -7.016 1.00 97.50 98 GLY A O 1
ATOM 809 N N . GLU A 1 99 ? -20.274 -5.673 -5.911 1.00 98.44 99 GLU A N 1
ATOM 810 C CA . GLU A 1 99 ? -20.434 -4.575 -6.869 1.00 98.44 99 GLU A CA 1
ATOM 811 C C . GLU A 1 99 ? -19.184 -3.689 -6.919 1.00 98.44 99 GLU A C 1
ATOM 813 O O . GLU A 1 99 ? -18.688 -3.386 -8.009 1.00 98.44 99 GLU A O 1
ATOM 818 N N . THR A 1 100 ? -18.620 -3.339 -5.758 1.00 98.50 100 THR A N 1
ATOM 819 C CA . THR A 1 100 ? -17.424 -2.488 -5.696 1.00 98.50 100 THR A CA 1
ATOM 820 C C . THR A 1 100 ? -16.225 -3.161 -6.335 1.00 98.50 100 THR A C 1
ATOM 822 O O . THR A 1 100 ? -15.465 -2.511 -7.051 1.00 98.50 100 THR A O 1
ATOM 825 N N . ASP A 1 101 ? -16.065 -4.468 -6.131 1.00 98.44 101 ASP A N 1
ATOM 826 C CA . ASP A 1 101 ? -14.975 -5.222 -6.743 1.00 98.44 101 ASP A CA 1
ATOM 827 C C . ASP A 1 101 ? -15.087 -5.241 -8.263 1.00 98.44 101 ASP A C 1
ATOM 829 O O . ASP A 1 101 ? -14.102 -4.977 -8.953 1.00 98.44 101 ASP A O 1
ATOM 833 N N . ARG A 1 102 ? -16.285 -5.504 -8.793 1.00 98.69 102 ARG A N 1
ATOM 834 C CA . ARG A 1 102 ? -16.531 -5.501 -10.236 1.00 98.69 102 ARG A CA 1
ATOM 835 C C . ARG A 1 102 ? -16.186 -4.144 -10.853 1.00 98.69 102 ARG A C 1
ATOM 837 O O . ARG A 1 102 ? -15.389 -4.089 -11.788 1.00 98.69 102 ARG A O 1
ATOM 844 N N . VAL A 1 103 ? -16.723 -3.055 -10.297 1.00 98.75 103 VAL A N 1
ATOM 845 C CA . VAL A 1 103 ? -16.464 -1.693 -10.796 1.00 98.75 103 VAL A CA 1
ATOM 846 C C . VAL A 1 103 ? -14.984 -1.328 -10.664 1.00 98.75 103 VAL A C 1
ATOM 848 O O . VAL A 1 103 ? -14.413 -0.757 -11.592 1.00 98.75 103 VAL A O 1
ATOM 851 N N . TYR A 1 104 ? -14.335 -1.690 -9.554 1.00 98.69 104 TYR A N 1
ATOM 852 C CA . TYR A 1 104 ? -12.902 -1.475 -9.369 1.00 98.69 104 TYR A CA 1
ATOM 853 C C . TYR A 1 104 ? -12.071 -2.191 -10.435 1.00 98.69 104 TYR A C 1
ATOM 855 O O . TYR A 1 104 ? -11.203 -1.560 -11.032 1.00 98.69 104 TYR A O 1
ATOM 863 N N . TRP A 1 105 ? -12.337 -3.472 -10.710 1.00 98.56 105 TRP A N 1
ATOM 864 C CA . TRP A 1 105 ? -11.594 -4.221 -11.725 1.00 98.56 105 TRP A CA 1
ATOM 865 C C . TRP A 1 105 ? -11.807 -3.651 -13.126 1.00 98.56 105 TRP A C 1
ATOM 867 O O . TRP A 1 105 ? -10.838 -3.502 -13.865 1.00 98.56 105 TRP A O 1
ATOM 877 N N . GLU A 1 106 ? -13.033 -3.264 -13.482 1.00 98.62 106 GLU A N 1
ATOM 878 C CA . GLU A 1 106 ? -13.313 -2.581 -14.751 1.00 98.62 106 GLU A CA 1
ATOM 879 C C . GLU A 1 106 ? -12.527 -1.258 -14.866 1.00 98.62 106 GLU A C 1
ATOM 881 O O . GLU A 1 106 ? -11.921 -0.980 -15.902 1.00 98.62 106 GLU A O 1
ATOM 886 N N . CYS A 1 107 ? -12.487 -0.456 -13.797 1.00 98.62 107 CYS A N 1
ATOM 887 C CA . CYS A 1 107 ? -11.696 0.775 -13.743 1.00 98.62 107 CYS A CA 1
ATOM 888 C C . CYS A 1 107 ? -10.186 0.505 -13.808 1.00 98.62 107 CYS A C 1
ATOM 890 O O . CYS A 1 107 ? -9.480 1.211 -14.520 1.00 98.62 107 CYS A O 1
ATOM 892 N N . LEU A 1 108 ? -9.680 -0.510 -13.105 1.00 98.56 108 LEU A N 1
ATOM 893 C CA . LEU A 1 108 ? -8.261 -0.863 -13.094 1.00 98.56 108 LEU A CA 1
ATOM 894 C C . LEU A 1 108 ? -7.793 -1.350 -14.469 1.00 98.56 108 LEU A C 1
ATOM 896 O O . LEU A 1 108 ? -6.755 -0.905 -14.951 1.00 98.56 108 LEU A O 1
ATOM 900 N N . TRP A 1 109 ? -8.557 -2.226 -15.125 1.00 98.31 109 TRP A N 1
ATOM 901 C CA . TRP A 1 109 ? -8.212 -2.705 -16.463 1.00 98.31 109 TRP A CA 1
ATOM 902 C C . TRP A 1 109 ? -8.258 -1.582 -17.497 1.00 98.31 109 TRP A C 1
ATOM 904 O O . TRP A 1 109 ? -7.301 -1.434 -18.259 1.00 98.31 109 TRP A O 1
ATOM 914 N N . GLY A 1 110 ? -9.290 -0.732 -17.452 1.00 98.44 110 GLY A N 1
ATOM 915 C CA . GLY A 1 110 ? -9.349 0.465 -18.291 1.00 98.44 110 GLY A CA 1
ATOM 916 C C . GLY A 1 110 ? -8.186 1.428 -18.019 1.00 98.44 110 GLY A C 1
ATOM 917 O O . GLY A 1 110 ? -7.608 1.976 -18.954 1.00 98.44 110 GLY A O 1
ATOM 918 N N . PHE A 1 111 ? -7.767 1.576 -16.759 1.00 98.38 111 PHE A N 1
ATOM 919 C CA . PHE A 1 111 ? -6.604 2.384 -16.399 1.00 98.38 111 PHE A CA 1
ATOM 920 C C . PHE A 1 111 ? -5.314 1.806 -16.989 1.00 98.38 111 PHE A C 1
ATOM 922 O O . PHE A 1 111 ? -4.504 2.537 -17.560 1.00 98.38 111 PHE A O 1
ATOM 929 N N . CYS A 1 112 ? -5.133 0.483 -16.921 1.00 97.56 112 CYS A N 1
ATOM 930 C CA . CYS A 1 112 ? -4.017 -0.185 -17.580 1.00 97.56 112 CYS A CA 1
ATOM 931 C C . CYS A 1 112 ? -4.038 0.033 -19.102 1.00 97.56 112 CYS A C 1
ATOM 933 O O . CYS A 1 112 ? -2.980 0.266 -19.682 1.00 97.56 112 CYS A O 1
ATOM 935 N N . ASP A 1 113 ? -5.208 -0.012 -19.749 1.00 97.75 113 ASP A N 1
ATOM 936 C CA . ASP A 1 113 ? -5.341 0.275 -21.184 1.00 97.75 113 ASP A CA 1
ATOM 937 C C . ASP A 1 113 ? -4.927 1.711 -21.522 1.00 97.75 113 ASP A C 1
ATOM 939 O O . ASP A 1 113 ? -4.244 1.923 -22.525 1.00 97.75 113 ASP A O 1
ATOM 943 N N . VAL A 1 114 ? -5.292 2.687 -20.682 1.00 97.69 114 VAL A N 1
ATOM 944 C CA . VAL A 1 114 ? -4.861 4.086 -20.831 1.00 97.69 114 VAL A CA 1
ATOM 945 C C . VAL A 1 114 ? -3.343 4.186 -20.742 1.00 97.69 114 VAL A C 1
ATOM 947 O O . VAL A 1 114 ? -2.725 4.715 -21.659 1.00 97.69 114 VAL A O 1
ATOM 950 N N . ILE A 1 115 ? -2.721 3.619 -19.703 1.00 96.62 115 ILE A N 1
ATOM 951 C CA . ILE A 1 115 ? -1.261 3.672 -19.519 1.00 96.62 115 ILE A CA 1
ATOM 952 C C . ILE A 1 115 ? -0.510 2.995 -20.678 1.00 96.62 115 ILE A C 1
ATOM 954 O O . ILE A 1 115 ? 0.522 3.502 -21.118 1.00 96.62 115 ILE A O 1
ATOM 958 N N . ARG A 1 116 ? -1.024 1.879 -21.216 1.00 93.88 116 ARG A N 1
ATOM 959 C CA . ARG A 1 116 ? -0.404 1.169 -22.353 1.00 93.88 116 ARG A CA 1
ATOM 960 C C . ARG A 1 116 ? -0.390 1.979 -23.649 1.00 93.88 116 ARG A C 1
ATOM 962 O O . ARG A 1 116 ? 0.447 1.707 -24.504 1.00 93.88 116 ARG A O 1
ATOM 969 N N . LYS A 1 117 ? -1.291 2.952 -23.799 1.00 95.19 117 LYS A N 1
ATOM 970 C CA . LYS A 1 117 ? -1.391 3.821 -24.983 1.00 95.19 117 LYS A CA 1
ATOM 971 C C . LYS A 1 117 ? -0.455 5.027 -24.932 1.00 95.19 117 LYS A C 1
ATOM 973 O O . LYS A 1 117 ? -0.580 5.904 -25.777 1.00 95.19 117 LYS A O 1
ATOM 978 N N . ASP A 1 118 ? 0.479 5.048 -23.979 1.00 92.69 118 ASP A N 1
ATOM 979 C CA . ASP A 1 118 ? 1.483 6.103 -23.846 1.00 92.69 118 ASP A CA 1
ATOM 980 C C . ASP A 1 118 ? 0.848 7.508 -23.711 1.00 92.69 118 ASP A C 1
ATOM 982 O O . ASP A 1 118 ? 1.089 8.399 -24.533 1.00 92.69 118 ASP A O 1
ATOM 986 N N . PRO A 1 119 ? -0.022 7.690 -22.697 1.00 96.00 119 PRO A N 1
ATOM 987 C CA . PRO A 1 119 ? -0.947 8.810 -22.623 1.00 96.00 119 PRO A CA 1
ATOM 988 C C . PRO A 1 119 ? -0.252 10.117 -22.238 1.00 96.00 119 PRO A C 1
ATOM 990 O O . PRO A 1 119 ? 0.874 10.143 -21.728 1.00 96.00 119 PRO A O 1
ATOM 993 N N . LYS A 1 120 ? -0.979 11.223 -22.394 1.00 96.56 120 LYS A N 1
ATOM 994 C CA . LYS A 1 120 ? -0.656 12.479 -21.698 1.00 96.56 120 LYS A CA 1
ATOM 995 C C . LYS A 1 120 ? -1.248 12.477 -20.286 1.00 96.56 120 LYS A C 1
ATOM 997 O O . LYS A 1 120 ? -2.235 11.794 -20.023 1.00 96.56 120 LYS A O 1
ATOM 1002 N N . ILE A 1 121 ? -0.676 13.259 -19.367 1.00 95.94 121 ILE A N 1
ATOM 1003 C CA . ILE A 1 121 ? -1.137 13.274 -17.966 1.00 95.94 121 ILE A CA 1
ATOM 1004 C C . ILE A 1 121 ? -2.605 13.710 -17.847 1.00 95.94 121 ILE A C 1
ATOM 1006 O O . ILE A 1 121 ? -3.332 13.195 -17.004 1.00 95.94 121 ILE A O 1
ATOM 1010 N N . GLU A 1 122 ? -3.074 14.591 -18.731 1.00 97.69 122 GLU A N 1
ATOM 1011 C CA . GLU A 1 122 ? -4.462 15.051 -18.774 1.00 97.69 122 GLU A CA 1
ATOM 1012 C C . GLU A 1 122 ? -5.437 13.905 -19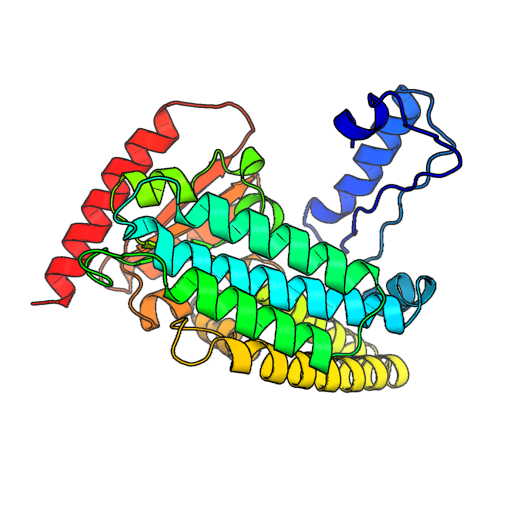.082 1.00 97.69 122 GLU A C 1
ATOM 1014 O O . GLU A 1 122 ? -6.523 13.852 -18.509 1.00 97.69 122 GLU A O 1
ATOM 1019 N N . GLU A 1 123 ? -5.040 12.951 -19.930 1.00 98.00 123 GLU A N 1
ATOM 1020 C CA . GLU A 1 123 ? -5.835 11.759 -20.254 1.00 98.00 123 GLU A CA 1
ATOM 1021 C C . GLU A 1 123 ? -5.900 10.803 -19.056 1.00 98.00 123 GLU A C 1
ATOM 1023 O O . GLU A 1 123 ? -6.957 10.244 -18.759 1.00 98.00 123 GLU A O 1
ATOM 1028 N N . VAL A 1 124 ? -4.790 10.672 -18.319 1.00 98.31 124 VAL A N 1
ATOM 1029 C CA . VAL A 1 124 ? -4.725 9.901 -17.068 1.00 98.31 124 VAL A CA 1
ATOM 1030 C C . VAL A 1 124 ? -5.654 10.516 -16.017 1.00 98.31 124 VAL A C 1
ATOM 1032 O O . VAL A 1 124 ? -6.475 9.809 -15.435 1.00 98.31 124 VAL A O 1
ATOM 1035 N N . ILE A 1 125 ? -5.583 11.836 -15.809 1.00 98.50 125 ILE A N 1
ATOM 1036 C CA . ILE A 1 125 ? -6.454 12.569 -14.875 1.00 98.50 125 ILE A CA 1
ATOM 1037 C C . ILE A 1 125 ? -7.922 12.422 -15.284 1.00 98.50 125 ILE A C 1
ATOM 1039 O O . ILE A 1 125 ? -8.770 12.123 -14.441 1.00 98.50 125 ILE A O 1
ATOM 1043 N N . HIS A 1 126 ? -8.230 12.597 -16.572 1.00 98.44 126 HIS A N 1
ATOM 1044 C CA . HIS A 1 126 ? -9.588 12.460 -17.087 1.00 98.44 126 HIS A CA 1
ATOM 1045 C C . HIS A 1 126 ? -10.156 11.065 -16.811 1.00 98.44 126 HIS A C 1
ATOM 1047 O O . HIS A 1 126 ? -11.279 10.945 -16.316 1.00 98.44 126 HIS A O 1
ATOM 1053 N N . PHE A 1 127 ? -9.370 10.012 -17.051 1.00 98.62 127 PHE A N 1
ATOM 1054 C CA . PHE A 1 127 ? -9.781 8.649 -16.733 1.00 98.62 127 PHE A CA 1
ATOM 1055 C C . PHE A 1 127 ? -10.006 8.452 -15.227 1.00 98.62 127 PHE A C 1
ATOM 1057 O O . PHE A 1 127 ? -11.024 7.888 -14.828 1.00 98.62 127 PHE A O 1
ATOM 1064 N N . LEU A 1 128 ? -9.102 8.944 -14.371 1.00 98.62 128 LEU A N 1
ATOM 1065 C CA . LEU A 1 128 ? -9.252 8.834 -12.916 1.00 98.62 128 LEU A CA 1
ATOM 1066 C C . LEU A 1 128 ? -10.514 9.547 -12.404 1.00 98.62 128 LEU A C 1
ATOM 1068 O O . LEU A 1 128 ? -11.198 9.009 -11.535 1.00 98.62 128 LEU A O 1
ATOM 1072 N N . LEU A 1 129 ? -10.881 10.699 -12.975 1.00 98.62 129 LEU A N 1
ATOM 1073 C CA . LEU A 1 129 ? -12.139 11.391 -12.665 1.00 98.62 129 LEU A CA 1
ATOM 1074 C C . LEU A 1 129 ? -13.372 10.562 -13.061 1.00 98.62 129 LEU A C 1
ATOM 1076 O O . LEU A 1 129 ? -14.341 10.488 -12.301 1.00 98.62 129 LEU A O 1
ATOM 1080 N N . GLN A 1 130 ? -13.342 9.906 -14.224 1.00 98.50 130 GLN A N 1
ATOM 1081 C CA . GLN A 1 130 ? -14.414 8.997 -14.642 1.00 98.50 130 GLN A CA 1
ATOM 1082 C C . GLN A 1 130 ? -14.508 7.778 -13.716 1.00 98.50 130 GLN A C 1
ATOM 1084 O O . GLN A 1 130 ? -15.599 7.429 -13.263 1.00 98.50 130 GLN A O 1
ATOM 1089 N N . ALA A 1 131 ? -13.373 7.155 -13.392 1.00 98.56 131 ALA A N 1
ATOM 1090 C CA . ALA A 1 131 ? -13.306 6.015 -12.486 1.00 98.56 131 ALA A CA 1
ATOM 1091 C C . ALA A 1 131 ? -13.815 6.375 -11.084 1.00 98.56 131 ALA A C 1
ATOM 1093 O O . ALA A 1 131 ? -14.628 5.639 -10.521 1.00 98.56 131 ALA A O 1
ATOM 1094 N N . ARG A 1 132 ? -13.423 7.546 -10.560 1.00 98.31 132 ARG A N 1
ATOM 1095 C CA . ARG A 1 132 ? -13.981 8.114 -9.330 1.00 98.31 132 ARG A CA 1
ATOM 1096 C C . ARG A 1 132 ? -15.498 8.201 -9.409 1.00 98.31 132 ARG A C 1
ATOM 1098 O O . ARG A 1 132 ? -16.153 7.686 -8.515 1.00 98.31 132 ARG A O 1
ATOM 1105 N N . LYS A 1 133 ? -16.058 8.823 -10.453 1.00 98.44 133 LYS A N 1
ATOM 1106 C CA . LYS A 1 133 ? -17.514 9.007 -10.583 1.00 98.44 133 LYS A CA 1
ATOM 1107 C C . LYS A 1 133 ? -18.261 7.671 -10.520 1.00 98.44 133 LYS A C 1
ATOM 1109 O O . LYS A 1 133 ? -19.291 7.582 -9.863 1.00 98.44 133 LYS A O 1
ATOM 1114 N N . ARG A 1 134 ? -17.722 6.635 -11.170 1.00 98.44 134 ARG A N 1
ATOM 1115 C CA . ARG A 1 134 ? -18.288 5.276 -11.155 1.00 98.44 134 ARG A CA 1
ATOM 1116 C C . ARG A 1 134 ? -18.228 4.636 -9.767 1.00 98.44 134 ARG A C 1
ATOM 1118 O O . ARG A 1 134 ? -19.198 4.021 -9.341 1.00 98.44 134 ARG A O 1
ATOM 1125 N N . LEU A 1 135 ? -17.113 4.797 -9.055 1.00 98.31 135 LEU A N 1
ATOM 1126 C CA . LEU A 1 135 ? -16.958 4.277 -7.692 1.00 98.31 135 LEU A CA 1
ATOM 1127 C C . LEU A 1 135 ? -17.795 5.069 -6.671 1.00 98.31 135 LEU A C 1
ATOM 1129 O O . LEU A 1 135 ? -18.323 4.486 -5.733 1.00 98.31 135 LEU A O 1
ATOM 1133 N N . ASP A 1 136 ? -17.950 6.381 -6.862 1.00 97.94 136 ASP A N 1
ATOM 1134 C CA . ASP A 1 136 ? -18.802 7.251 -6.040 1.00 97.94 136 ASP A CA 1
ATOM 1135 C C . ASP A 1 136 ? -20.297 6.941 -6.218 1.00 97.94 136 ASP A C 1
ATOM 1137 O O . ASP A 1 136 ? -21.073 7.174 -5.296 1.00 97.94 136 ASP A O 1
ATOM 1141 N N . SER A 1 137 ? -20.711 6.404 -7.373 1.00 98.00 137 SER A N 1
ATOM 1142 C CA . SER A 1 137 ? -22.111 6.037 -7.627 1.00 98.00 137 SER A CA 1
ATOM 1143 C C . SER A 1 137 ? -22.551 4.709 -7.004 1.00 98.00 137 SER A C 1
ATOM 1145 O O . SER A 1 137 ? -23.736 4.390 -7.066 1.00 98.00 137 SER A O 1
ATOM 1147 N N . ILE A 1 138 ? -21.630 3.931 -6.425 1.00 98.50 138 ILE A N 1
ATOM 1148 C CA . ILE A 1 138 ? -21.968 2.650 -5.796 1.00 98.50 138 ILE A CA 1
ATOM 1149 C C . ILE A 1 138 ? -22.812 2.916 -4.541 1.00 98.50 138 ILE A C 1
ATOM 1151 O O . ILE A 1 138 ? -22.385 3.688 -3.676 1.00 98.50 138 ILE A O 1
ATOM 1155 N N . PRO A 1 139 ? -23.984 2.275 -4.388 1.00 98.00 139 PRO A N 1
ATOM 1156 C CA . PRO A 1 139 ? -24.792 2.429 -3.189 1.00 98.00 139 PRO A CA 1
ATOM 1157 C C . PRO A 1 139 ? -24.052 1.920 -1.946 1.00 98.00 139 PRO A C 1
ATOM 1159 O O . PRO A 1 139 ? -23.652 0.755 -1.875 1.00 98.00 139 PRO A O 1
ATOM 1162 N N . THR A 1 140 ? -23.913 2.784 -0.936 1.00 97.75 140 THR A N 1
ATOM 1163 C CA . THR A 1 140 ? -23.295 2.436 0.354 1.00 97.75 140 THR A CA 1
ATOM 1164 C C . THR A 1 140 ? -24.247 2.637 1.528 1.00 97.75 140 THR A C 1
ATOM 1166 O O . THR A 1 140 ? -25.032 3.586 1.534 1.00 97.75 140 THR A O 1
ATOM 1169 N N . LYS A 1 141 ? -24.137 1.799 2.562 1.00 96.56 141 LYS A N 1
ATOM 1170 C CA . LYS A 1 141 ? -24.905 1.885 3.810 1.00 96.56 141 LYS A CA 1
ATOM 1171 C C . LYS A 1 141 ? -23.992 2.221 4.987 1.00 96.56 141 LYS A C 1
ATOM 1173 O O . LYS A 1 141 ? -22.965 1.580 5.177 1.00 96.56 141 LYS A O 1
ATOM 1178 N N . GLN A 1 142 ? -24.413 3.189 5.808 1.00 92.31 142 GLN A N 1
ATOM 1179 C CA . GLN A 1 142 ? -23.729 3.575 7.054 1.00 92.31 142 GLN A CA 1
ATOM 1180 C C . GLN A 1 142 ? -22.228 3.875 6.855 1.00 92.31 142 GLN A C 1
ATOM 1182 O O . GLN A 1 142 ? -21.394 3.450 7.649 1.00 92.31 142 GLN A O 1
ATOM 1187 N N . LYS A 1 143 ? -21.863 4.591 5.785 1.00 93.38 143 LYS A N 1
ATOM 1188 C CA . LYS A 1 143 ? -20.459 4.930 5.516 1.00 93.38 143 LYS A CA 1
ATOM 1189 C C . LYS A 1 143 ? -19.832 5.661 6.714 1.00 93.38 143 LYS A C 1
ATOM 1191 O O . LYS A 1 143 ? -20.427 6.594 7.244 1.00 93.38 143 LYS A O 1
ATOM 1196 N N . GLY A 1 144 ? -18.648 5.219 7.138 1.00 92.38 144 GLY A N 1
ATOM 1197 C CA . GLY A 1 144 ? -17.946 5.720 8.328 1.00 92.38 144 GLY A CA 1
ATOM 1198 C C . GLY A 1 144 ? -18.330 5.032 9.648 1.00 92.38 144 GLY A C 1
ATOM 1199 O O . GLY A 1 144 ? -17.748 5.325 10.693 1.00 92.38 144 GLY A O 1
ATOM 1200 N N . SER A 1 145 ? -19.282 4.092 9.638 1.00 94.81 145 SER A N 1
ATOM 1201 C CA . SER A 1 145 ? -19.690 3.373 10.851 1.00 94.81 145 SER A CA 1
ATOM 1202 C C . SER A 1 145 ? -18.719 2.277 11.287 1.00 94.81 145 SER A C 1
ATOM 1204 O O . SER A 1 145 ? -18.841 1.800 12.413 1.00 94.81 145 SER A O 1
ATOM 1206 N N . LYS A 1 146 ? -17.747 1.869 10.462 1.00 96.94 146 LYS A N 1
ATOM 1207 C CA . LYS A 1 146 ? -16.815 0.774 10.778 1.00 96.94 146 LYS A CA 1
ATOM 1208 C C . LYS A 1 146 ? -15.500 1.303 11.364 1.00 96.94 146 LYS A C 1
ATOM 1210 O O . LYS A 1 146 ? -15.042 2.368 10.955 1.00 96.94 146 LYS A O 1
ATOM 1215 N N . PRO A 1 147 ? -14.880 0.600 12.333 1.00 97.69 147 PRO A N 1
ATOM 1216 C CA . PRO A 1 147 ? -13.587 1.009 12.862 1.00 97.69 147 PRO A CA 1
ATOM 1217 C C . PRO A 1 147 ? -12.510 0.894 11.780 1.00 97.69 147 PRO A C 1
ATOM 1219 O O . PRO A 1 147 ? -12.431 -0.110 11.066 1.00 97.69 147 PRO A O 1
ATOM 1222 N N . LYS A 1 148 ? -11.657 1.915 11.692 1.00 98.19 148 LYS A N 1
ATOM 1223 C CA . LYS A 1 148 ? -10.538 1.944 10.748 1.00 98.19 148 LYS A CA 1
ATOM 1224 C C . LYS A 1 148 ? -9.370 1.123 11.287 1.00 98.19 148 LYS A C 1
ATOM 1226 O O . LYS A 1 148 ? -8.963 1.309 12.433 1.00 98.19 148 LYS A O 1
ATOM 1231 N N . VAL A 1 149 ? -8.804 0.251 10.462 1.00 98.69 149 VAL A N 1
ATOM 1232 C CA . VAL A 1 149 ? -7.655 -0.598 10.795 1.00 98.69 149 VAL A CA 1
ATOM 1233 C C . VAL A 1 149 ? -6.541 -0.347 9.789 1.00 98.69 149 VAL A C 1
ATOM 1235 O O . VAL A 1 149 ? -6.725 -0.533 8.586 1.00 98.69 149 VAL A O 1
ATOM 1238 N N . GLY A 1 150 ? -5.374 0.068 10.275 1.00 98.44 150 GLY A N 1
ATOM 1239 C CA . GLY A 1 150 ? -4.193 0.218 9.431 1.00 98.44 150 GLY A CA 1
ATOM 1240 C C . GLY A 1 150 ? -3.586 -1.142 9.085 1.00 98.44 150 GLY A C 1
ATOM 1241 O O . GLY A 1 150 ? -3.463 -1.997 9.958 1.00 98.44 150 GLY A O 1
ATOM 1242 N N . VAL A 1 151 ? -3.168 -1.345 7.839 1.00 98.50 151 VAL A N 1
ATOM 1243 C CA . VAL A 1 151 ? -2.336 -2.486 7.433 1.00 98.50 151 VAL A CA 1
ATOM 1244 C C . VAL A 1 151 ? -0.975 -1.948 7.010 1.00 98.50 151 VAL A C 1
ATOM 1246 O O . VAL A 1 151 ? -0.864 -1.159 6.069 1.00 98.50 151 VAL A O 1
ATOM 1249 N N . VAL A 1 152 ? 0.055 -2.360 7.742 1.00 97.81 152 VAL A N 1
ATOM 1250 C CA . VAL A 1 152 ? 1.445 -1.905 7.596 1.00 97.81 152 VAL A CA 1
ATOM 1251 C C . VAL A 1 152 ? 2.387 -3.109 7.561 1.00 97.81 152 VAL A C 1
ATOM 1253 O O . VAL A 1 152 ? 1.947 -4.247 7.707 1.00 97.81 152 VAL A O 1
ATOM 1256 N N . GLY A 1 153 ? 3.685 -2.858 7.409 1.00 94.19 153 GLY A N 1
ATOM 1257 C CA . GLY A 1 153 ? 4.717 -3.890 7.424 1.00 94.19 153 GLY A CA 1
ATOM 1258 C C . GLY A 1 153 ? 5.390 -4.039 6.069 1.00 94.19 153 GLY A C 1
ATOM 1259 O O . GLY A 1 153 ? 5.508 -3.058 5.326 1.00 94.19 153 GLY A O 1
ATOM 1260 N N . GLU A 1 154 ? 5.830 -5.261 5.774 1.00 92.56 154 GLU A N 1
ATOM 1261 C CA . GLU A 1 154 ? 6.678 -5.567 4.619 1.00 92.56 154 GLU A CA 1
ATOM 1262 C C . GLU A 1 154 ? 5.924 -5.334 3.305 1.00 92.56 154 GLU A C 1
ATOM 1264 O O . GLU A 1 154 ? 4.771 -5.747 3.139 1.00 92.56 154 GLU A O 1
ATOM 1269 N N . ILE A 1 155 ? 6.565 -4.623 2.379 1.00 91.62 155 ILE A N 1
ATOM 1270 C CA . ILE A 1 155 ? 5.931 -4.057 1.196 1.00 91.62 155 ILE A CA 1
ATOM 1271 C C . ILE A 1 155 ? 5.354 -5.106 0.254 1.00 91.62 155 ILE A C 1
ATOM 1273 O O . ILE A 1 155 ? 4.259 -4.922 -0.278 1.00 91.62 155 ILE A O 1
ATOM 1277 N N . TYR A 1 156 ? 6.062 -6.211 0.038 1.00 89.69 156 TYR A N 1
ATOM 1278 C CA . TYR A 1 156 ? 5.576 -7.271 -0.825 1.00 89.69 156 TYR A CA 1
ATOM 1279 C C . TYR A 1 156 ? 4.400 -7.989 -0.166 1.00 89.69 156 TYR A C 1
ATOM 1281 O O . TYR A 1 156 ? 3.367 -8.178 -0.808 1.00 89.69 156 TYR A O 1
ATOM 1289 N N . VAL A 1 157 ? 4.516 -8.340 1.116 1.00 92.81 157 VAL A N 1
ATOM 1290 C CA . VAL A 1 157 ? 3.455 -9.051 1.842 1.00 92.81 157 VAL A CA 1
ATOM 1291 C C . VAL A 1 157 ? 2.196 -8.195 1.953 1.00 92.81 157 VAL A C 1
ATOM 1293 O O . VAL A 1 157 ? 1.105 -8.684 1.674 1.00 92.81 157 VAL A O 1
ATOM 1296 N N . ARG A 1 158 ? 2.302 -6.902 2.277 1.00 94.69 158 ARG A N 1
ATOM 1297 C CA . ARG A 1 158 ? 1.120 -6.034 2.424 1.00 94.69 158 ARG A CA 1
ATOM 1298 C C . ARG A 1 158 ? 0.400 -5.750 1.101 1.00 94.69 158 ARG A C 1
ATOM 1300 O O . ARG A 1 158 ? -0.813 -5.570 1.109 1.00 94.69 158 ARG A O 1
ATOM 1307 N N . LEU A 1 159 ? 1.117 -5.748 -0.027 1.00 94.06 159 LEU A N 1
ATOM 1308 C CA . LEU A 1 159 ? 0.552 -5.484 -1.359 1.00 94.06 159 LEU A CA 1
ATOM 1309 C C . LEU A 1 159 ? 0.139 -6.759 -2.116 1.00 94.06 159 LEU A C 1
ATOM 1311 O O . LEU A 1 159 ? -0.509 -6.673 -3.160 1.00 94.06 159 LEU A O 1
ATOM 1315 N N . ASN A 1 160 ? 0.494 -7.948 -1.622 1.00 93.00 160 ASN A N 1
ATOM 1316 C CA . ASN A 1 160 ? 0.210 -9.212 -2.291 1.00 93.00 160 ASN A CA 1
ATOM 1317 C C . ASN A 1 160 ? -0.828 -10.041 -1.522 1.00 93.00 160 ASN A C 1
ATOM 1319 O O . ASN A 1 160 ? -0.525 -10.666 -0.510 1.00 93.00 160 ASN A O 1
ATOM 1323 N N . ARG A 1 161 ? -2.043 -10.101 -2.078 1.00 92.25 161 ARG A N 1
ATOM 1324 C CA . ARG A 1 161 ? -3.189 -10.845 -1.526 1.00 92.25 161 ARG A CA 1
ATOM 1325 C C . ARG A 1 161 ? -2.896 -12.318 -1.236 1.00 92.25 161 ARG A C 1
ATOM 1327 O O . ARG A 1 161 ? -3.373 -12.851 -0.246 1.00 92.25 161 ARG A O 1
ATOM 1334 N N . PHE A 1 162 ? -2.114 -12.969 -2.094 1.00 90.56 162 PHE A N 1
ATOM 1335 C CA . PHE A 1 162 ? -1.740 -14.368 -1.900 1.00 90.56 162 PHE A CA 1
ATOM 1336 C C . PHE A 1 162 ? -0.737 -14.517 -0.749 1.00 90.56 162 PHE A C 1
ATOM 1338 O O . PHE A 1 162 ? -0.871 -15.414 0.069 1.00 90.56 162 PHE A O 1
ATOM 1345 N N . ALA A 1 163 ? 0.244 -13.616 -0.650 1.00 90.12 163 ALA A N 1
ATOM 1346 C CA . ALA A 1 163 ? 1.278 -13.681 0.383 1.00 90.12 163 ALA A CA 1
ATOM 1347 C C . ALA A 1 163 ? 0.770 -13.341 1.792 1.00 90.12 163 ALA A C 1
ATOM 1349 O O . ALA A 1 163 ? 1.397 -13.746 2.764 1.00 90.12 163 ALA A O 1
ATOM 1350 N N . ASN A 1 164 ? -0.322 -12.580 1.898 1.00 92.81 164 ASN A N 1
ATOM 1351 C CA . ASN A 1 164 ? -0.949 -12.219 3.170 1.00 92.81 164 ASN A CA 1
ATOM 1352 C C . ASN A 1 164 ? -2.288 -12.923 3.417 1.00 92.81 164 ASN A C 1
ATOM 1354 O O . ASN A 1 164 ? -3.052 -12.483 4.276 1.00 92.81 164 ASN A O 1
ATOM 1358 N N . GLU A 1 165 ? -2.586 -13.973 2.647 1.00 92.69 165 GLU A N 1
ATOM 1359 C CA . GLU A 1 165 ? -3.804 -14.776 2.781 1.00 92.69 165 GLU A CA 1
ATOM 1360 C C . GLU A 1 165 ? -5.086 -13.927 2.866 1.00 92.69 165 GLU A C 1
ATOM 1362 O O . GLU A 1 165 ? -5.937 -14.138 3.735 1.00 92.69 165 GLU A O 1
ATOM 1367 N N . ASP A 1 166 ? -5.205 -12.916 2.005 1.00 94.44 166 ASP A N 1
ATOM 1368 C CA . ASP A 1 166 ? -6.359 -12.017 1.937 1.00 94.44 166 ASP A CA 1
ATOM 1369 C C . ASP A 1 166 ? -6.701 -11.316 3.276 1.00 94.44 166 ASP A C 1
ATOM 1371 O O . ASP A 1 166 ? -7.868 -11.064 3.587 1.00 94.44 166 ASP A O 1
ATOM 1375 N N . VAL A 1 167 ? -5.689 -10.927 4.067 1.00 96.06 167 VAL A N 1
ATOM 1376 C CA . VAL A 1 167 ? -5.861 -10.261 5.380 1.00 96.06 167 VAL A CA 1
ATOM 1377 C C . VAL A 1 167 ? -6.833 -9.077 5.352 1.00 96.06 167 VAL A C 1
ATOM 1379 O O . VAL A 1 167 ? -7.635 -8.904 6.266 1.00 96.06 167 VAL A O 1
ATOM 1382 N N . ILE A 1 168 ? -6.811 -8.286 4.276 1.00 97.69 168 ILE A N 1
ATOM 1383 C CA . ILE A 1 168 ? -7.697 -7.129 4.096 1.00 97.69 168 ILE A CA 1
ATOM 1384 C C . ILE A 1 168 ? -9.159 -7.581 4.064 1.00 97.69 168 ILE A C 1
ATOM 1386 O O . ILE A 1 168 ? -9.998 -6.995 4.743 1.00 97.69 168 ILE A O 1
ATOM 1390 N N . ARG A 1 169 ? -9.464 -8.660 3.333 1.00 96.75 169 ARG A N 1
ATOM 1391 C CA . ARG A 1 169 ? -10.817 -9.228 3.278 1.00 96.75 169 ARG A CA 1
ATOM 1392 C C . ARG A 1 169 ? -11.242 -9.780 4.620 1.00 96.75 169 ARG A C 1
ATOM 1394 O O . ARG A 1 169 ? -12.361 -9.514 5.038 1.00 96.75 169 ARG A O 1
ATOM 1401 N N . LYS A 1 170 ? -10.348 -10.489 5.311 1.00 97.12 170 LYS A N 1
ATOM 1402 C CA . LYS A 1 170 ? -10.620 -11.023 6.650 1.00 97.12 170 LYS A CA 1
ATOM 1403 C C . LYS A 1 170 ? -10.985 -9.892 7.628 1.00 97.12 170 LYS A C 1
ATOM 1405 O O . LYS A 1 170 ? -11.975 -10.007 8.341 1.00 97.12 170 LYS A O 1
ATOM 1410 N N . ILE A 1 171 ? -10.272 -8.760 7.603 1.00 98.31 171 ILE A N 1
ATOM 1411 C CA . ILE A 1 171 ? -10.606 -7.577 8.423 1.00 98.31 171 ILE A CA 1
ATOM 1412 C C . ILE A 1 171 ? -11.979 -6.994 8.046 1.00 98.31 171 ILE A C 1
ATOM 1414 O O . ILE A 1 171 ? -12.786 -6.687 8.925 1.00 98.31 171 ILE A O 1
ATOM 1418 N N . GLU A 1 172 ? -12.268 -6.852 6.751 1.00 97.94 172 GLU A N 1
ATOM 1419 C CA . GLU A 1 172 ? -13.549 -6.314 6.269 1.00 97.94 172 GLU A CA 1
ATOM 1420 C C . GLU A 1 172 ? -14.740 -7.213 6.627 1.00 97.94 172 GLU A C 1
ATOM 1422 O O . GLU A 1 172 ? -15.788 -6.707 7.043 1.00 97.94 172 GLU A O 1
ATOM 1427 N N . MET A 1 173 ? -14.566 -8.537 6.526 1.00 96.69 173 MET A N 1
ATOM 1428 C CA . MET A 1 173 ? -15.541 -9.547 6.953 1.00 96.69 173 MET A CA 1
ATOM 1429 C C . MET A 1 173 ? -15.849 -9.432 8.449 1.00 96.69 173 MET A C 1
ATOM 1431 O O . MET A 1 173 ? -17.002 -9.542 8.854 1.00 96.69 173 MET A O 1
ATOM 1435 N N . LEU A 1 174 ? -14.837 -9.123 9.262 1.00 97.75 174 LEU A N 1
ATOM 1436 C CA . LEU A 1 174 ? -14.977 -8.866 10.697 1.00 97.75 174 LEU A CA 1
ATOM 1437 C C . LEU A 1 174 ? -15.489 -7.448 11.017 1.00 97.75 174 LEU A C 1
ATOM 1439 O O . LEU A 1 174 ? -15.525 -7.034 12.181 1.00 97.75 174 LEU A O 1
ATOM 1443 N N . GLY A 1 175 ? -15.926 -6.697 10.003 1.00 97.06 175 GLY A N 1
ATOM 1444 C CA . GLY A 1 175 ? -16.577 -5.400 10.151 1.00 97.06 175 GLY A CA 1
ATOM 1445 C C . GLY A 1 175 ? -15.625 -4.211 10.253 1.00 97.06 175 GLY A C 1
ATOM 1446 O O . GLY A 1 175 ? -16.067 -3.155 10.691 1.00 97.06 175 GLY A O 1
ATOM 1447 N N . GLY A 1 176 ? -14.353 -4.356 9.872 1.00 98.00 176 GLY A N 1
ATOM 1448 C CA . GLY A 1 176 ? -13.398 -3.248 9.793 1.00 98.00 176 GLY A CA 1
ATOM 1449 C C . GLY A 1 176 ? -13.406 -2.525 8.442 1.00 98.00 176 GLY A C 1
ATOM 1450 O O . GLY A 1 176 ? -13.848 -3.062 7.427 1.00 98.00 176 GLY A O 1
ATOM 1451 N N . GLU A 1 177 ? -12.881 -1.304 8.429 1.00 98.38 177 GLU A N 1
ATOM 1452 C CA . GLU A 1 177 ? -12.489 -0.574 7.220 1.00 98.38 177 GLU A CA 1
ATOM 1453 C C . GLU A 1 177 ? -10.959 -0.489 7.178 1.00 98.38 177 GLU A C 1
ATOM 1455 O O . GLU A 1 177 ? -10.337 -0.054 8.145 1.00 98.38 177 GLU A O 1
ATOM 1460 N N . VAL A 1 178 ? -10.327 -0.909 6.082 1.00 98.44 178 VAL A N 1
ATOM 1461 C CA . VAL A 1 178 ? -8.859 -0.972 6.014 1.00 98.44 178 VAL A CA 1
ATOM 1462 C C . VAL A 1 178 ? -8.254 0.326 5.470 1.00 98.44 178 VAL A C 1
ATOM 1464 O O . VAL A 1 178 ? -8.729 0.904 4.493 1.00 98.44 178 VAL A O 1
ATOM 1467 N N . ARG A 1 179 ? -7.141 0.755 6.073 1.00 97.81 179 ARG A N 1
ATOM 1468 C CA . ARG A 1 179 ? -6.205 1.748 5.528 1.00 97.81 179 ARG A CA 1
ATOM 1469 C C . ARG A 1 179 ? -4.873 1.058 5.250 1.00 97.81 179 ARG A C 1
ATOM 1471 O O . ARG A 1 179 ? -4.151 0.706 6.176 1.00 97.81 179 ARG A O 1
ATOM 1478 N N . LEU A 1 180 ? -4.564 0.817 3.980 1.00 97.88 180 LEU A N 1
ATOM 1479 C CA . LEU A 1 180 ? -3.325 0.148 3.582 1.00 97.88 180 LEU A CA 1
ATOM 1480 C C . LEU A 1 180 ? -2.211 1.166 3.338 1.00 97.88 180 LEU A C 1
ATOM 1482 O O . LEU A 1 180 ? -2.425 2.148 2.627 1.00 97.88 180 LEU A O 1
ATOM 1486 N N . ALA A 1 181 ? -1.022 0.891 3.874 1.00 97.00 181 ALA A N 1
ATOM 1487 C CA . ALA A 1 181 ? 0.182 1.653 3.572 1.00 97.00 181 ALA A CA 1
ATOM 1488 C C . ALA A 1 181 ? 0.541 1.497 2.075 1.00 97.00 181 ALA A C 1
ATOM 1490 O O . ALA A 1 181 ? 0.884 0.387 1.643 1.00 97.00 181 ALA A O 1
ATOM 1491 N N . PRO A 1 182 ? 0.430 2.563 1.259 1.00 95.75 182 PRO A N 1
ATOM 1492 C CA . PRO A 1 182 ? 0.482 2.448 -0.199 1.00 95.75 182 PRO A CA 1
ATOM 1493 C C . PRO A 1 182 ? 1.905 2.228 -0.724 1.00 95.75 182 PRO A C 1
ATOM 1495 O O . PRO A 1 182 ? 2.887 2.333 0.016 1.00 95.75 182 PRO A O 1
ATOM 1498 N N . LEU A 1 183 ? 2.037 1.931 -2.017 1.00 94.88 183 LEU A N 1
ATOM 1499 C CA . LEU A 1 183 ? 3.341 1.782 -2.667 1.00 94.88 183 LEU A CA 1
ATOM 1500 C C . LEU A 1 183 ? 4.044 3.140 -2.849 1.00 94.88 183 LEU A C 1
ATOM 1502 O O . LEU A 1 183 ? 5.269 3.216 -2.729 1.00 94.88 183 LEU A O 1
ATOM 1506 N N . VAL A 1 184 ? 3.282 4.219 -3.066 1.00 95.38 184 VAL A N 1
ATOM 1507 C CA . VAL A 1 184 ? 3.781 5.608 -3.123 1.00 95.38 184 VAL A CA 1
ATOM 1508 C C . VAL A 1 184 ? 4.661 5.965 -1.914 1.00 95.38 184 VAL A C 1
ATOM 1510 O O . VAL A 1 184 ? 5.730 6.553 -2.090 1.00 95.38 184 VAL A O 1
ATOM 1513 N N . GLU A 1 185 ? 4.270 5.551 -0.702 1.00 94.75 185 GLU A N 1
ATOM 1514 C CA . GLU A 1 185 ? 5.031 5.778 0.539 1.00 94.75 185 GLU A CA 1
ATOM 1515 C C . GLU A 1 185 ? 6.474 5.255 0.428 1.00 94.75 185 GLU A C 1
ATOM 1517 O O . GLU A 1 185 ? 7.440 5.947 0.765 1.00 94.75 185 GLU A O 1
ATOM 1522 N N . TRP A 1 186 ? 6.626 4.035 -0.086 1.00 92.12 186 TRP A N 1
ATOM 1523 C CA . TRP A 1 186 ? 7.922 3.383 -0.234 1.00 92.12 186 TRP A CA 1
ATOM 1524 C C . TRP A 1 186 ? 8.795 4.047 -1.296 1.00 92.12 186 TRP A C 1
ATOM 1526 O O . TRP A 1 186 ? 9.999 4.212 -1.096 1.00 92.12 186 TRP A O 1
ATOM 1536 N N . VAL A 1 187 ? 8.205 4.472 -2.417 1.00 91.75 187 VAL A N 1
ATOM 1537 C CA 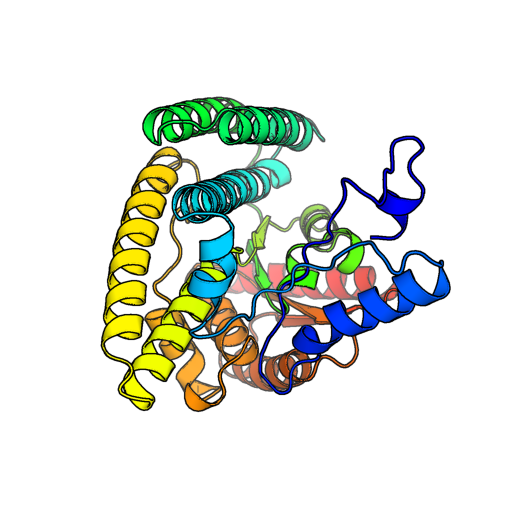. VAL A 1 187 ? 8.951 5.177 -3.470 1.00 91.75 187 VAL A CA 1
ATOM 1538 C C . VAL A 1 187 ? 9.513 6.497 -2.939 1.00 91.75 187 VAL A C 1
ATOM 1540 O O . VAL A 1 187 ? 10.694 6.792 -3.146 1.00 91.75 187 VAL A O 1
ATOM 1543 N N . HIS A 1 188 ? 8.715 7.258 -2.183 1.00 92.94 188 HIS A N 1
ATOM 1544 C CA . HIS A 1 188 ? 9.188 8.480 -1.522 1.00 92.94 188 HIS A CA 1
ATOM 1545 C C . HIS A 1 188 ? 10.303 8.204 -0.516 1.00 92.94 188 HIS A C 1
ATOM 1547 O O . HIS A 1 188 ? 11.294 8.941 -0.462 1.00 92.94 188 HIS A O 1
ATOM 1553 N N . TYR A 1 189 ? 10.199 7.104 0.228 1.00 92.12 189 TYR A N 1
ATOM 1554 C CA . TYR A 1 189 ? 11.254 6.687 1.137 1.00 92.12 189 TYR A CA 1
ATOM 1555 C C . TYR A 1 189 ? 12.567 6.358 0.422 1.00 92.12 189 TYR A C 1
ATOM 1557 O O . TYR A 1 189 ? 13.618 6.880 0.807 1.00 92.12 189 TYR A O 1
ATOM 1565 N N . ILE A 1 190 ? 12.525 5.568 -0.656 1.00 88.56 190 ILE A N 1
ATOM 1566 C CA . ILE A 1 190 ? 13.719 5.267 -1.456 1.00 88.56 190 ILE A CA 1
ATOM 1567 C C . ILE A 1 190 ? 14.339 6.562 -1.988 1.00 88.56 190 ILE A C 1
ATOM 1569 O O . ILE A 1 190 ? 15.552 6.745 -1.884 1.00 88.56 190 ILE A O 1
ATOM 1573 N N . ASN A 1 191 ? 13.529 7.497 -2.492 1.00 89.00 191 ASN A N 1
ATOM 1574 C CA . ASN A 1 191 ? 14.013 8.797 -2.961 1.00 89.00 191 ASN A CA 1
ATOM 1575 C C . ASN A 1 191 ? 14.751 9.570 -1.865 1.00 89.00 191 ASN A C 1
ATOM 1577 O O . ASN A 1 191 ? 15.834 10.120 -2.096 1.00 89.00 191 ASN A O 1
ATOM 1581 N N . LYS A 1 192 ? 14.194 9.585 -0.650 1.00 90.56 192 LYS A N 1
ATOM 1582 C CA . LYS A 1 192 ? 14.817 10.219 0.515 1.00 90.56 192 LYS A CA 1
ATOM 1583 C C . LYS A 1 192 ? 16.153 9.559 0.862 1.00 90.56 192 LYS A C 1
ATOM 1585 O O . LYS A 1 192 ? 17.128 10.277 1.107 1.00 90.56 192 LYS A O 1
ATOM 1590 N N . MET A 1 193 ? 16.220 8.228 0.849 1.00 89.44 193 MET A N 1
ATOM 1591 C CA . MET A 1 193 ? 17.451 7.480 1.123 1.00 89.44 193 MET A CA 1
ATOM 1592 C C . MET A 1 193 ? 18.507 7.700 0.034 1.00 89.44 193 MET A C 1
ATOM 1594 O O . MET A 1 193 ? 19.662 7.990 0.350 1.00 89.44 193 MET A O 1
ATOM 1598 N N . ALA A 1 194 ? 18.111 7.680 -1.240 1.00 86.19 194 ALA A N 1
ATOM 1599 C CA . ALA A 1 194 ? 18.976 7.986 -2.376 1.00 86.19 194 ALA A CA 1
ATOM 1600 C C . ALA A 1 194 ? 19.556 9.407 -2.274 1.00 86.19 194 ALA A C 1
ATOM 1602 O O . ALA A 1 194 ? 20.763 9.598 -2.418 1.00 86.19 194 ALA A O 1
ATOM 1603 N N . LYS A 1 195 ? 18.727 10.401 -1.928 1.00 88.94 195 LYS A N 1
ATOM 1604 C CA . LYS A 1 195 ? 19.153 11.789 -1.678 1.00 88.94 195 LYS A CA 1
ATOM 1605 C C . LYS A 1 195 ? 20.162 11.879 -0.530 1.00 88.94 195 LYS A C 1
ATOM 1607 O O . LYS A 1 195 ? 21.196 12.537 -0.667 1.00 88.94 195 LYS A O 1
ATOM 1612 N N . ARG A 1 196 ? 19.898 11.199 0.594 1.00 88.56 196 ARG A N 1
ATOM 1613 C CA . ARG A 1 196 ? 20.811 11.148 1.750 1.00 88.56 196 ARG A CA 1
ATOM 1614 C C . ARG A 1 196 ? 22.153 10.522 1.368 1.00 88.56 196 ARG A C 1
ATOM 1616 O O . ARG A 1 196 ? 23.196 11.064 1.730 1.00 88.56 196 ARG A O 1
ATOM 1623 N N . ARG A 1 197 ? 22.146 9.408 0.634 1.00 86.38 197 ARG A N 1
ATOM 1624 C CA . ARG A 1 197 ? 23.364 8.693 0.230 1.00 86.38 197 ARG A CA 1
ATOM 1625 C C . ARG A 1 197 ? 24.180 9.479 -0.799 1.00 86.38 197 ARG A C 1
ATOM 1627 O O . ARG A 1 197 ? 25.378 9.655 -0.592 1.00 86.38 197 ARG A O 1
ATOM 1634 N N . ALA A 1 198 ? 23.527 10.072 -1.801 1.00 86.12 198 ALA A N 1
ATOM 1635 C CA . ALA A 1 198 ? 24.175 10.950 -2.775 1.00 86.12 198 ALA A CA 1
ATOM 1636 C C . ALA A 1 198 ? 24.846 12.160 -2.105 1.00 86.12 198 ALA A C 1
ATOM 1638 O O . ALA A 1 198 ? 25.980 12.495 -2.448 1.00 86.12 198 ALA A O 1
ATOM 1639 N N . LYS A 1 199 ? 24.190 12.773 -1.104 1.00 88.50 199 LYS A N 1
ATOM 1640 C CA . LYS A 1 199 ? 24.777 13.861 -0.304 1.00 88.50 199 LYS A CA 1
ATOM 1641 C C . LYS A 1 199 ? 25.983 13.382 0.512 1.00 88.50 199 LYS A C 1
ATOM 1643 O O . LYS A 1 199 ? 27.021 14.030 0.468 1.00 88.50 199 LYS A O 1
ATOM 1648 N N . ARG A 1 200 ? 25.870 12.243 1.212 1.00 87.50 200 ARG A N 1
ATOM 1649 C CA . ARG A 1 200 ? 26.969 11.653 2.007 1.00 87.50 200 ARG A CA 1
ATOM 1650 C C . ARG A 1 200 ? 28.200 11.318 1.155 1.00 87.50 200 ARG A C 1
ATOM 1652 O O . ARG A 1 200 ? 29.315 11.500 1.620 1.00 87.50 200 ARG A O 1
ATOM 1659 N N . ARG A 1 201 ? 27.999 10.845 -0.079 1.00 87.69 201 ARG A N 1
ATOM 1660 C CA . ARG A 1 201 ? 29.073 10.459 -1.014 1.00 87.69 201 ARG A CA 1
ATOM 1661 C C . ARG A 1 201 ? 29.612 11.615 -1.867 1.00 87.69 201 ARG A C 1
ATOM 1663 O O . ARG A 1 201 ? 30.504 11.397 -2.675 1.00 87.69 201 ARG A O 1
ATOM 1670 N N . GLY A 1 202 ? 29.060 12.826 -1.744 1.00 85.56 202 GLY A N 1
ATOM 1671 C CA . GLY A 1 202 ? 29.462 13.970 -2.573 1.00 85.56 202 GLY A CA 1
ATOM 1672 C C . GLY A 1 202 ? 29.074 13.849 -4.056 1.00 85.56 202 GLY A C 1
ATOM 1673 O O . GLY A 1 202 ? 29.609 14.562 -4.902 1.00 85.56 202 GLY A O 1
ATOM 1674 N N . HIS A 1 203 ? 28.129 12.970 -4.407 1.00 87.94 203 HIS A N 1
ATOM 1675 C CA . HIS A 1 203 ? 27.697 12.734 -5.789 1.00 87.94 203 HIS A CA 1
ATOM 1676 C C . HIS A 1 203 ? 26.718 13.823 -6.275 1.00 87.94 203 HIS A C 1
ATOM 1678 O O . HIS A 1 203 ? 25.527 13.568 -6.467 1.00 87.94 203 HIS A O 1
ATOM 1684 N N . LEU A 1 204 ? 27.215 15.046 -6.497 1.00 83.69 204 LEU A N 1
ATOM 1685 C CA . LEU A 1 204 ? 26.405 16.235 -6.822 1.00 83.69 204 LEU A CA 1
ATOM 1686 C C . LEU A 1 204 ? 25.486 16.054 -8.045 1.00 83.69 204 LEU A C 1
ATOM 1688 O O . LEU A 1 204 ? 24.325 16.458 -8.007 1.00 83.69 204 LEU A O 1
ATOM 1692 N N . ARG A 1 205 ? 25.964 15.396 -9.112 1.00 80.69 205 ARG A N 1
ATOM 1693 C CA . ARG A 1 205 ? 25.149 15.113 -10.312 1.00 80.69 205 ARG A CA 1
ATOM 1694 C C . ARG A 1 205 ? 23.970 14.184 -10.009 1.00 80.69 205 ARG A C 1
ATOM 1696 O O . ARG A 1 205 ? 22.854 14.446 -10.454 1.00 80.69 205 ARG A O 1
ATOM 1703 N N . ASN A 1 206 ? 24.200 13.135 -9.218 1.00 79.12 206 ASN A N 1
ATOM 1704 C CA . ASN A 1 206 ? 23.142 12.206 -8.810 1.00 79.12 206 ASN A CA 1
ATOM 1705 C C . ASN A 1 206 ? 22.140 12.904 -7.888 1.00 79.12 206 ASN A C 1
ATOM 1707 O O . ASN A 1 206 ? 20.936 12.727 -8.051 1.00 79.12 206 ASN A O 1
ATOM 1711 N N . LEU A 1 207 ? 22.629 13.742 -6.969 1.00 83.69 207 LEU A N 1
ATOM 1712 C CA . LEU A 1 207 ? 21.786 14.536 -6.082 1.00 83.69 207 LEU A CA 1
ATOM 1713 C C . LEU A 1 207 ? 20.838 15.448 -6.875 1.00 83.69 207 LEU A C 1
ATOM 1715 O O . LEU A 1 207 ? 19.634 15.420 -6.633 1.00 83.69 207 LEU A O 1
ATOM 1719 N N . LEU A 1 208 ? 21.355 16.196 -7.855 1.00 85.19 208 LEU A N 1
ATOM 1720 C CA . LEU A 1 208 ? 20.533 17.047 -8.718 1.00 85.19 208 LEU A CA 1
ATOM 1721 C C . LEU A 1 208 ? 19.491 16.228 -9.497 1.00 85.19 208 LEU A C 1
ATOM 1723 O O . LEU A 1 208 ? 18.321 16.602 -9.546 1.00 85.19 208 LEU A O 1
ATOM 1727 N N . GLY A 1 209 ? 19.893 15.079 -10.049 1.00 84.06 209 GLY A N 1
ATOM 1728 C CA . GLY A 1 209 ? 18.984 14.176 -10.756 1.00 84.06 209 GLY A CA 1
ATOM 1729 C C . GLY A 1 209 ? 17.846 13.643 -9.878 1.00 84.06 209 GLY A C 1
ATOM 1730 O O . GLY A 1 209 ? 16.710 13.568 -10.341 1.00 84.06 209 GLY A O 1
ATOM 1731 N N . VAL A 1 210 ? 18.125 13.305 -8.614 1.00 83.12 210 VAL A N 1
ATOM 1732 C CA . VAL A 1 210 ? 17.103 12.865 -7.647 1.00 83.12 210 VAL A CA 1
ATOM 1733 C C . VAL A 1 210 ? 16.164 14.015 -7.276 1.00 83.12 210 VAL A C 1
ATOM 1735 O O . VAL A 1 210 ? 14.957 13.805 -7.246 1.00 83.12 210 VAL A O 1
ATOM 1738 N N . LEU A 1 211 ? 16.679 15.231 -7.062 1.00 87.56 211 LEU A N 1
ATOM 1739 C CA . LEU A 1 211 ? 15.854 16.400 -6.725 1.00 87.56 211 LEU A CA 1
ATOM 1740 C C . LEU A 1 211 ? 14.876 16.771 -7.846 1.00 87.56 211 LEU A C 1
ATOM 1742 O O . LEU A 1 211 ? 13.701 17.019 -7.583 1.00 87.56 211 LEU A O 1
ATOM 1746 N N . ILE A 1 212 ? 15.344 16.771 -9.098 1.00 86.56 212 ILE A N 1
ATOM 1747 C CA . ILE A 1 212 ? 14.489 17.035 -10.262 1.00 86.56 212 ILE A CA 1
ATOM 1748 C C . ILE A 1 212 ? 13.394 15.966 -10.367 1.00 86.56 212 ILE A C 1
ATOM 1750 O O . ILE A 1 212 ? 12.227 16.295 -10.575 1.00 86.56 212 ILE A O 1
ATOM 1754 N N . LYS A 1 213 ? 13.746 14.686 -10.186 1.00 85.38 213 LYS A N 1
ATOM 1755 C CA . LYS A 1 213 ? 12.775 13.581 -10.219 1.00 85.38 213 LYS A CA 1
ATOM 1756 C C . LYS A 1 213 ? 11.746 13.693 -9.100 1.00 85.38 213 LYS A C 1
ATOM 1758 O O . LYS A 1 213 ? 10.560 13.601 -9.390 1.00 85.38 213 LYS A O 1
ATOM 1763 N N . GLU A 1 214 ? 12.180 13.968 -7.872 1.00 87.88 214 GLU A N 1
ATOM 1764 C CA . GLU A 1 214 ? 11.291 14.175 -6.723 1.00 87.88 214 GLU A CA 1
ATOM 1765 C C . GLU A 1 214 ? 10.305 15.324 -6.985 1.00 87.88 214 GLU A C 1
ATOM 1767 O O . GLU A 1 214 ? 9.116 15.188 -6.700 1.00 87.88 214 GLU A O 1
ATOM 1772 N N . TYR A 1 215 ? 10.765 16.427 -7.586 1.00 90.12 215 TYR A N 1
ATOM 1773 C CA . TYR A 1 215 ? 9.898 17.547 -7.954 1.00 90.12 215 TYR A CA 1
ATOM 1774 C C . TYR A 1 215 ? 8.789 17.126 -8.929 1.00 90.12 215 TYR A C 1
ATOM 1776 O O . TYR A 1 215 ? 7.612 17.381 -8.667 1.00 90.12 215 TYR A O 1
ATOM 1784 N N . PHE A 1 216 ? 9.140 16.457 -10.033 1.00 91.00 216 PHE A N 1
ATOM 1785 C CA . PHE A 1 216 ? 8.145 15.993 -11.005 1.00 91.00 216 PHE A CA 1
ATOM 1786 C C . PHE A 1 216 ? 7.234 14.907 -10.432 1.00 91.00 216 PHE A C 1
ATOM 1788 O O . PHE A 1 216 ? 6.034 14.951 -10.678 1.00 91.00 216 PHE A O 1
ATOM 1795 N N . GLN A 1 217 ? 7.766 13.985 -9.626 1.00 92.44 217 GLN A N 1
ATOM 1796 C CA . GLN A 1 217 ? 6.967 12.952 -8.969 1.00 92.44 217 GLN A CA 1
ATOM 1797 C C . GLN A 1 217 ? 5.910 13.562 -8.049 1.00 92.44 217 GLN A C 1
ATOM 1799 O O . GLN A 1 217 ? 4.739 13.225 -8.192 1.00 92.44 217 GLN A O 1
ATOM 1804 N N . ARG A 1 218 ? 6.288 14.512 -7.182 1.00 93.00 218 ARG A N 1
ATOM 1805 C CA . ARG A 1 218 ? 5.337 15.212 -6.302 1.00 93.00 218 ARG A CA 1
ATOM 1806 C C . ARG A 1 218 ? 4.330 16.055 -7.081 1.00 93.00 218 ARG A C 1
ATOM 1808 O O . ARG A 1 218 ? 3.162 16.113 -6.711 1.00 93.00 218 ARG A O 1
ATOM 1815 N N . LYS A 1 219 ? 4.768 16.720 -8.157 1.00 94.62 219 LYS A N 1
ATOM 1816 C CA . LYS A 1 219 ? 3.875 17.499 -9.026 1.00 94.62 219 LYS A CA 1
ATOM 1817 C C . LYS A 1 219 ? 2.817 16.599 -9.666 1.00 94.62 219 LYS A C 1
ATOM 1819 O O . LYS A 1 219 ? 1.636 16.921 -9.590 1.00 94.62 219 LYS A O 1
ATOM 1824 N N . ASP A 1 220 ? 3.245 15.500 -10.278 1.00 95.50 220 ASP A N 1
ATOM 1825 C CA . ASP A 1 220 ? 2.360 14.549 -10.947 1.00 95.50 220 ASP A CA 1
ATOM 1826 C C . ASP A 1 220 ? 1.430 13.865 -9.936 1.00 95.50 220 ASP A C 1
ATOM 1828 O O . ASP A 1 220 ? 0.227 13.794 -10.164 1.00 95.50 220 ASP A O 1
ATOM 1832 N N . GLU A 1 221 ? 1.959 13.433 -8.786 1.00 96.31 221 GLU A N 1
ATOM 1833 C CA . GLU A 1 221 ? 1.171 12.838 -7.701 1.00 96.31 221 GLU A CA 1
ATOM 1834 C C . GLU A 1 221 ? 0.048 13.766 -7.258 1.00 96.31 221 GLU A C 1
ATOM 1836 O O . GLU A 1 221 ? -1.106 13.351 -7.227 1.00 96.31 221 GLU A O 1
ATOM 1841 N N . ARG A 1 222 ? 0.357 15.041 -6.996 1.00 96.19 222 ARG A N 1
ATOM 1842 C CA . ARG A 1 222 ? -0.645 16.018 -6.571 1.00 96.19 222 ARG A CA 1
ATOM 1843 C C . ARG A 1 222 ? -1.727 16.236 -7.628 1.00 96.19 222 ARG A C 1
ATOM 1845 O O . ARG A 1 222 ? -2.897 16.345 -7.280 1.00 96.19 222 ARG A O 1
ATOM 1852 N N . GLN A 1 223 ? -1.361 16.289 -8.910 1.00 96.75 223 GLN A N 1
ATOM 1853 C CA . GLN A 1 223 ? -2.336 16.431 -9.999 1.00 96.75 223 GLN A CA 1
ATOM 1854 C C . GLN A 1 223 ? -3.262 15.214 -10.113 1.00 96.75 223 GLN A C 1
ATOM 1856 O O . GLN A 1 223 ? -4.465 15.373 -10.303 1.00 96.75 223 GLN A O 1
ATOM 1861 N N . LEU A 1 224 ? -2.724 14.003 -9.959 1.00 97.88 224 LEU A N 1
ATOM 1862 C CA . LEU A 1 224 ? -3.519 12.774 -9.976 1.00 97.88 224 LEU A CA 1
ATOM 1863 C C . LEU A 1 224 ? -4.389 12.651 -8.714 1.00 97.88 224 LEU A C 1
ATOM 1865 O O . LEU A 1 224 ? -5.564 12.301 -8.808 1.00 97.88 224 LEU A O 1
ATOM 1869 N N . ALA A 1 225 ? -3.851 12.999 -7.543 1.00 97.38 225 ALA A N 1
ATOM 1870 C CA . ALA A 1 225 ? -4.553 12.953 -6.262 1.00 97.38 225 ALA A CA 1
ATOM 1871 C C . ALA A 1 225 ? -5.742 13.923 -6.205 1.00 97.38 225 ALA A C 1
ATOM 1873 O O . ALA A 1 225 ? -6.784 13.579 -5.641 1.00 97.38 225 ALA A O 1
ATOM 1874 N N . GLN A 1 226 ? -5.639 15.091 -6.856 1.00 96.69 226 GLN A N 1
ATOM 1875 C CA . GLN A 1 226 ? -6.749 16.043 -6.997 1.00 96.69 226 GLN A CA 1
ATOM 1876 C C . GLN A 1 226 ? -8.007 15.401 -7.590 1.00 96.69 226 GLN A C 1
ATOM 1878 O O . GLN A 1 226 ? -9.115 15.763 -7.192 1.00 96.69 226 GLN A O 1
ATOM 1883 N N . ALA A 1 227 ? -7.860 14.407 -8.476 1.00 97.19 227 ALA A N 1
ATOM 1884 C CA . ALA A 1 227 ? -9.001 13.698 -9.045 1.00 97.19 227 ALA A CA 1
ATOM 1885 C C . ALA A 1 227 ? -9.873 13.034 -7.968 1.00 97.19 227 ALA A C 1
ATOM 1887 O O . ALA A 1 227 ? -11.074 12.895 -8.174 1.00 97.19 227 ALA A O 1
ATOM 1888 N N . PHE A 1 228 ? -9.314 12.692 -6.802 1.00 97.94 228 PHE A N 1
ATOM 1889 C CA . PHE A 1 228 ? -9.997 11.996 -5.707 1.00 97.94 228 PHE A CA 1
ATOM 1890 C C . PHE A 1 228 ? -10.291 12.858 -4.474 1.00 97.94 228 PHE A C 1
ATOM 1892 O O . PHE A 1 228 ? -10.871 12.361 -3.506 1.00 97.94 228 PHE A O 1
ATOM 1899 N N . TYR A 1 229 ? -9.967 14.153 -4.500 1.00 96.62 229 TYR A N 1
ATOM 1900 C CA . TYR A 1 229 ? -10.282 15.061 -3.395 1.00 96.62 229 TYR A CA 1
ATOM 1901 C C . TYR A 1 229 ? -11.790 15.095 -3.104 1.00 96.62 229 TYR A C 1
ATOM 1903 O O . TYR A 1 229 ? -12.615 15.277 -4.006 1.00 96.62 229 TYR A O 1
ATOM 1911 N N . GLY A 1 230 ? -12.146 14.895 -1.833 1.00 94.06 230 GLY A N 1
ATOM 1912 C CA . GLY A 1 230 ? -13.533 14.800 -1.365 1.00 94.06 230 GLY A CA 1
ATOM 1913 C C . GLY A 1 230 ? -14.218 13.453 -1.634 1.00 94.06 230 GLY A C 1
ATOM 1914 O O . GLY A 1 230 ? -15.377 13.291 -1.271 1.00 94.06 230 GLY A O 1
ATOM 1915 N N . SER A 1 231 ? -13.537 12.489 -2.264 1.00 95.31 231 SER A N 1
ATOM 1916 C CA . SER A 1 231 ? -14.047 11.124 -2.493 1.00 95.31 231 SER A CA 1
ATOM 1917 C C . SER A 1 231 ? -13.302 10.060 -1.682 1.00 95.31 231 SER A C 1
ATOM 1919 O O . SER A 1 231 ? -13.902 9.032 -1.342 1.00 95.31 231 SER A O 1
ATOM 1921 N N . ILE A 1 232 ? -12.030 10.329 -1.374 1.00 96.12 232 ILE A N 1
ATOM 1922 C CA . ILE A 1 232 ? -11.154 9.547 -0.496 1.00 96.12 232 ILE A CA 1
ATOM 1923 C C . ILE A 1 232 ? -10.709 10.454 0.659 1.00 96.12 232 ILE A C 1
ATOM 1925 O O . ILE A 1 232 ? -10.492 11.650 0.440 1.00 96.12 232 ILE A O 1
ATOM 1929 N N . GLU A 1 233 ? -10.562 9.907 1.864 1.00 93.44 233 GLU A N 1
ATOM 1930 C CA . GLU A 1 233 ? -10.133 10.661 3.050 1.00 93.44 233 GLU A CA 1
ATOM 1931 C C . GLU A 1 233 ? -8.681 11.154 2.943 1.00 93.44 233 GLU A C 1
ATOM 1933 O O . GLU A 1 233 ? -8.382 12.303 3.266 1.00 93.44 233 GLU A O 1
ATOM 1938 N N . GLU A 1 234 ? -7.784 10.305 2.437 1.00 93.44 234 GLU A N 1
ATOM 1939 C CA . GLU A 1 234 ? -6.347 10.584 2.337 1.00 93.44 234 GLU A CA 1
ATOM 1940 C C . GLU A 1 234 ? -5.816 10.350 0.914 1.00 93.44 234 GLU A C 1
ATOM 1942 O O . GLU A 1 234 ? -5.165 9.337 0.634 1.00 93.44 234 GLU A O 1
ATOM 1947 N N . PRO A 1 235 ? -6.090 11.268 -0.026 1.00 94.38 235 PRO A N 1
ATOM 1948 C CA . PRO A 1 235 ? -5.642 11.134 -1.410 1.00 94.38 235 PRO A CA 1
ATOM 1949 C C . PRO A 1 235 ? -4.118 11.291 -1.559 1.00 94.38 235 PRO A C 1
ATOM 1951 O O . PRO A 1 235 ? -3.535 10.685 -2.453 1.00 94.38 235 PRO A O 1
ATOM 1954 N N . GLU A 1 236 ? -3.460 12.031 -0.664 1.00 93.88 236 GLU A N 1
ATOM 1955 C CA . GLU A 1 236 ? -2.004 12.238 -0.650 1.00 93.88 236 GLU A CA 1
ATOM 1956 C C . GLU A 1 236 ? -1.348 11.587 0.570 1.00 93.88 236 GLU A C 1
ATOM 1958 O O . GLU A 1 236 ? -1.939 11.518 1.650 1.00 93.88 236 GLU A O 1
ATOM 1963 N N . GLU A 1 237 ? -0.099 11.148 0.409 1.00 93.38 237 GLU A N 1
ATOM 1964 C CA . GLU A 1 237 ? 0.696 10.626 1.519 1.00 93.38 237 GLU A CA 1
ATOM 1965 C C . GLU A 1 237 ? 1.438 11.740 2.274 1.00 93.38 237 GLU A C 1
ATOM 1967 O O . GLU A 1 237 ? 1.868 12.736 1.679 1.00 93.38 237 GLU A O 1
ATOM 1972 N N . PRO A 1 238 ? 1.638 11.597 3.599 1.00 93.12 238 PRO A N 1
ATOM 1973 C CA . PRO A 1 238 ? 2.480 12.525 4.334 1.00 93.12 238 PRO A CA 1
ATOM 1974 C C . PRO A 1 238 ? 3.922 12.475 3.801 1.00 93.12 238 PRO A C 1
ATOM 1976 O O . PRO A 1 238 ? 4.405 11.410 3.409 1.00 93.12 238 PRO A O 1
ATOM 1979 N N . PRO A 1 239 ? 4.666 13.596 3.857 1.00 93.81 239 PRO A N 1
ATOM 1980 C CA . PRO A 1 239 ? 6.084 13.588 3.519 1.00 93.81 239 PRO A CA 1
ATOM 1981 C C . PRO A 1 239 ? 6.843 12.547 4.346 1.00 93.81 239 PRO A C 1
ATOM 1983 O O . PRO A 1 239 ? 6.619 12.435 5.554 1.00 93.81 239 PRO A O 1
ATOM 1986 N N . THR A 1 240 ? 7.794 11.839 3.732 1.00 94.81 240 THR A N 1
ATOM 1987 C CA . THR A 1 240 ? 8.609 10.824 4.420 1.00 94.81 240 THR A CA 1
ATOM 1988 C C . THR A 1 240 ? 9.263 11.375 5.687 1.00 94.81 240 THR A C 1
ATOM 1990 O O . THR A 1 240 ? 9.324 10.686 6.697 1.00 94.81 240 THR A O 1
ATOM 1993 N N . GLU A 1 241 ? 9.703 12.636 5.686 1.00 94.81 241 GLU A N 1
ATOM 1994 C CA . GLU A 1 241 ? 10.277 13.294 6.864 1.00 94.81 241 GLU A CA 1
ATOM 1995 C C . GLU A 1 241 ? 9.339 13.290 8.075 1.00 94.81 241 GLU A C 1
ATOM 1997 O O . GLU A 1 241 ? 9.801 13.130 9.203 1.00 94.81 241 GLU A O 1
ATOM 2002 N N . ARG A 1 242 ? 8.027 13.433 7.851 1.00 96.38 242 ARG A N 1
ATOM 2003 C CA . ARG A 1 242 ? 7.030 13.363 8.920 1.00 96.38 242 ARG A CA 1
ATOM 2004 C C . ARG A 1 242 ? 6.966 11.955 9.500 1.00 96.38 242 ARG A C 1
ATOM 2006 O O . ARG A 1 242 ? 6.969 11.825 10.716 1.00 96.38 242 ARG A O 1
ATOM 2013 N N . LEU A 1 243 ? 6.955 10.923 8.655 1.00 96.69 243 LEU A N 1
ATOM 2014 C CA . LEU A 1 243 ? 6.932 9.527 9.108 1.00 96.69 243 LEU A CA 1
ATOM 2015 C C . LEU A 1 243 ? 8.185 9.178 9.922 1.00 96.69 243 LEU A C 1
ATOM 2017 O O . LEU A 1 243 ? 8.072 8.589 10.993 1.00 96.69 243 LEU A O 1
ATOM 2021 N N . LEU A 1 244 ? 9.366 9.608 9.466 1.00 96.31 244 LEU A N 1
ATOM 2022 C CA . LEU A 1 244 ? 10.624 9.395 10.191 1.00 96.31 244 LEU A CA 1
ATOM 2023 C C . LEU A 1 244 ? 10.622 10.102 11.553 1.00 96.31 244 LEU A C 1
ATOM 2025 O O . LEU A 1 244 ? 11.043 9.514 12.542 1.00 96.31 244 LEU A O 1
ATOM 2029 N N . LYS A 1 245 ? 10.090 11.330 11.620 1.00 97.12 245 LYS A N 1
ATOM 2030 C CA . LYS A 1 245 ? 9.954 12.075 12.878 1.00 97.12 245 LYS A CA 1
ATOM 2031 C C . LYS A 1 245 ? 8.965 11.418 13.844 1.00 97.12 245 LYS A C 1
ATOM 2033 O O . LYS A 1 245 ? 9.213 11.393 15.042 1.00 97.12 245 LYS A O 1
ATOM 2038 N N . LEU A 1 246 ? 7.854 10.875 13.342 1.00 97.44 246 LEU A N 1
ATOM 2039 C CA . LEU A 1 246 ? 6.907 10.126 14.175 1.00 97.44 246 LEU A CA 1
ATOM 2040 C C . LEU A 1 246 ? 7.549 8.863 14.763 1.00 97.44 246 LEU A C 1
ATOM 2042 O O . LEU A 1 246 ? 7.246 8.504 15.894 1.00 97.44 246 LEU A O 1
ATOM 2046 N N . ALA A 1 247 ? 8.439 8.207 14.018 1.00 97.25 247 ALA A N 1
ATOM 2047 C CA . ALA A 1 247 ? 9.118 6.994 14.461 1.00 97.25 247 ALA A CA 1
ATOM 2048 C C . ALA A 1 247 ? 10.295 7.239 15.425 1.00 97.25 247 ALA A C 1
ATOM 2050 O O . ALA A 1 247 ? 10.663 6.326 16.166 1.00 97.25 247 ALA A O 1
ATOM 2051 N N . GLU A 1 248 ? 10.860 8.450 15.436 1.00 96.25 248 GLU A N 1
ATOM 2052 C CA . GLU A 1 248 ? 12.058 8.837 16.195 1.00 96.25 248 GLU A CA 1
ATOM 2053 C C . GLU A 1 248 ? 12.044 8.440 17.688 1.00 96.25 248 GLU A C 1
ATOM 2055 O O . GLU A 1 248 ? 13.073 7.948 18.157 1.00 96.25 248 GLU A O 1
ATOM 2060 N N . PRO A 1 249 ? 10.921 8.538 18.439 1.00 96.44 249 PRO A N 1
ATOM 2061 C CA . PRO A 1 249 ? 10.874 8.104 19.842 1.00 96.44 249 PRO A CA 1
ATOM 2062 C C . PRO A 1 249 ? 11.123 6.601 20.057 1.00 96.44 249 PRO A C 1
ATOM 2064 O O . PRO A 1 249 ? 11.475 6.176 21.161 1.00 96.44 249 PRO A O 1
ATOM 2067 N N . TYR A 1 250 ? 10.930 5.789 19.015 1.00 96.06 250 TYR A N 1
ATOM 2068 C CA . TYR A 1 250 ? 11.026 4.330 19.062 1.00 96.06 250 TYR A CA 1
ATOM 2069 C C . TYR A 1 250 ? 12.256 3.799 18.330 1.00 96.06 250 TYR A C 1
ATOM 2071 O O . TYR A 1 250 ? 12.849 2.813 18.762 1.00 96.06 250 TYR A O 1
ATOM 2079 N N . VAL A 1 251 ? 12.642 4.429 17.221 1.00 94.56 251 VAL A N 1
ATOM 2080 C CA . VAL A 1 251 ? 13.794 4.021 16.419 1.00 94.56 251 VAL A CA 1
ATOM 2081 C C . VAL A 1 251 ? 14.415 5.222 15.720 1.00 94.56 251 VAL A C 1
ATOM 2083 O O . VAL A 1 251 ? 13.744 6.001 15.047 1.00 94.56 251 VAL A O 1
ATOM 2086 N N . HIS A 1 252 ? 15.732 5.350 15.858 1.00 93.62 252 HIS A N 1
ATOM 2087 C CA . HIS A 1 252 ? 16.475 6.430 15.229 1.00 93.62 252 HIS A CA 1
ATOM 2088 C C . HIS A 1 252 ? 16.557 6.246 13.703 1.00 93.62 252 HIS A C 1
ATOM 2090 O O . HIS A 1 252 ? 16.720 5.139 13.188 1.00 93.62 252 HIS A O 1
ATOM 2096 N N . ASP A 1 253 ? 16.534 7.357 12.968 1.00 89.31 253 ASP A N 1
ATOM 2097 C CA . ASP A 1 253 ? 16.544 7.424 11.498 1.00 89.31 253 ASP A CA 1
ATOM 2098 C C . ASP A 1 253 ? 17.806 6.846 10.825 1.00 89.31 253 ASP A C 1
ATOM 2100 O O . ASP A 1 253 ? 17.823 6.575 9.624 1.00 89.31 253 ASP A O 1
ATOM 2104 N N . SER A 1 254 ? 18.855 6.559 11.596 1.00 88.25 254 SER A N 1
ATOM 2105 C CA . SER A 1 254 ? 20.019 5.804 11.112 1.00 88.25 254 SER A CA 1
ATOM 2106 C C . SER A 1 254 ? 19.748 4.316 10.884 1.00 88.25 254 SER A C 1
ATOM 2108 O O . SER A 1 254 ? 20.559 3.672 10.225 1.00 88.25 254 SER A O 1
ATOM 2110 N N . PHE A 1 255 ? 18.664 3.761 11.442 1.00 86.38 255 PHE A N 1
ATOM 2111 C CA . PHE A 1 255 ? 18.326 2.345 11.284 1.00 86.38 255 PHE A CA 1
ATOM 2112 C C . PHE A 1 255 ? 17.986 2.001 9.821 1.00 86.38 255 PHE A C 1
ATOM 2114 O O . PHE A 1 255 ? 18.352 0.930 9.344 1.00 86.38 255 PHE A O 1
ATOM 2121 N N . GLU A 1 256 ? 17.377 2.950 9.094 1.00 85.38 256 GLU A N 1
ATOM 2122 C CA . GLU A 1 256 ? 16.931 2.810 7.698 1.00 85.38 256 GLU A CA 1
ATOM 2123 C C . GLU A 1 256 ? 16.035 1.546 7.469 1.00 85.38 256 GLU A C 1
ATOM 2125 O O . GLU A 1 256 ? 15.642 0.838 8.397 1.00 85.38 256 GLU A O 1
ATOM 2130 N N . GLY A 1 257 ? 15.605 1.290 6.231 1.00 85.75 257 GLY A N 1
ATOM 2131 C CA . GLY A 1 257 ? 14.716 0.180 5.868 1.00 85.75 257 GLY A CA 1
ATOM 2132 C C . GLY A 1 257 ? 13.240 0.347 6.261 1.00 85.75 257 GLY A C 1
ATOM 2133 O O . GLY A 1 257 ? 12.769 1.417 6.641 1.00 85.75 257 GLY A O 1
ATOM 2134 N N . GLU A 1 258 ? 12.483 -0.745 6.151 1.00 88.56 258 GLU A N 1
ATOM 2135 C CA . GLU A 1 258 ? 11.033 -0.753 6.403 1.00 88.56 258 GLU A CA 1
ATOM 2136 C C . GLU A 1 258 ? 10.642 -0.607 7.870 1.00 88.56 258 GLU A C 1
ATOM 2138 O O . GLU A 1 258 ? 9.516 -0.201 8.150 1.00 88.56 258 GLU A O 1
ATOM 2143 N N . ALA A 1 259 ? 11.530 -0.943 8.810 1.00 92.19 259 ALA A N 1
ATOM 2144 C CA . ALA A 1 259 ? 11.167 -0.953 10.222 1.00 92.19 259 ALA A CA 1
ATOM 2145 C C .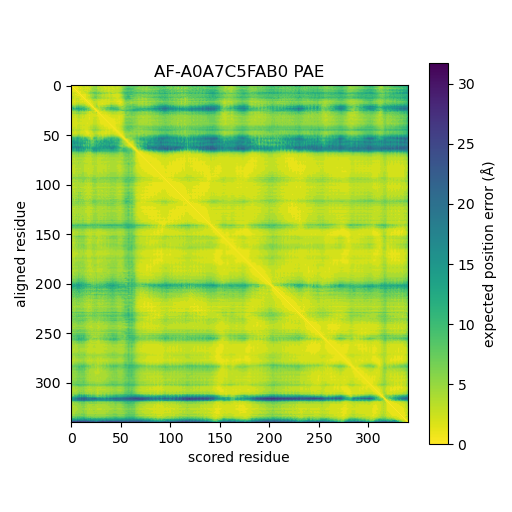 ALA A 1 259 ? 10.759 0.450 10.691 1.00 92.19 259 ALA A C 1
ATOM 2147 O O . ALA A 1 259 ? 9.674 0.622 11.244 1.00 92.19 259 ALA A O 1
ATOM 2148 N N . ILE A 1 260 ? 11.582 1.463 10.392 1.00 94.31 260 ILE A N 1
ATOM 2149 C CA . ILE A 1 260 ? 11.291 2.855 10.751 1.00 94.31 260 ILE A CA 1
ATOM 2150 C C . ILE A 1 260 ? 10.047 3.392 10.038 1.00 94.31 260 ILE A C 1
ATOM 2152 O O . ILE A 1 260 ? 9.230 4.066 10.664 1.00 94.31 260 ILE A O 1
ATOM 2156 N N . LEU A 1 261 ? 9.859 3.049 8.759 1.00 94.19 261 LEU A N 1
ATOM 2157 C CA . LEU A 1 261 ? 8.647 3.416 8.026 1.00 94.19 261 LEU A CA 1
ATOM 2158 C C . LEU A 1 261 ? 7.400 2.819 8.665 1.00 94.19 261 LEU A C 1
ATOM 2160 O O . LEU A 1 261 ? 6.422 3.525 8.879 1.00 94.19 261 LEU A O 1
ATOM 2164 N N . THR A 1 262 ? 7.448 1.536 9.014 1.00 96.06 262 THR A N 1
ATOM 2165 C CA . THR A 1 262 ? 6.304 0.823 9.579 1.00 96.06 262 THR A CA 1
ATOM 2166 C C . THR A 1 262 ? 5.880 1.425 10.914 1.00 96.06 262 THR A C 1
ATOM 2168 O O . THR A 1 262 ? 4.686 1.620 11.144 1.00 96.06 262 THR A O 1
ATOM 2171 N N . ILE A 1 263 ? 6.839 1.784 11.774 1.00 97.44 263 ILE A N 1
ATOM 2172 C CA . ILE A 1 263 ? 6.545 2.494 13.025 1.00 97.44 263 ILE A CA 1
ATOM 2173 C C . ILE A 1 263 ? 5.941 3.870 12.733 1.00 97.44 263 ILE A C 1
ATOM 2175 O O . ILE A 1 263 ? 4.863 4.181 13.235 1.00 97.44 263 ILE A O 1
ATOM 2179 N N . GLY A 1 264 ? 6.581 4.667 11.873 1.00 97.44 264 GLY A N 1
ATOM 2180 C CA . GLY A 1 264 ? 6.102 6.004 11.524 1.00 97.44 264 GLY A CA 1
ATOM 2181 C C . GLY A 1 264 ? 4.688 5.992 10.946 1.00 97.44 264 GLY A C 1
ATOM 2182 O O . GLY A 1 264 ? 3.854 6.810 11.333 1.00 97.44 264 GLY A O 1
ATOM 2183 N N . LYS A 1 265 ? 4.389 5.026 10.072 1.00 97.69 265 LYS A N 1
ATOM 2184 C CA . LYS A 1 265 ? 3.078 4.868 9.441 1.00 97.69 265 LYS A CA 1
ATOM 2185 C C . LYS A 1 265 ? 2.016 4.332 10.395 1.00 97.69 265 LYS A C 1
ATOM 2187 O O . LYS A 1 265 ? 0.871 4.765 10.324 1.00 97.69 265 LYS A O 1
ATOM 2192 N N . THR A 1 266 ? 2.389 3.456 11.330 1.00 98.12 266 THR A N 1
ATOM 2193 C CA . THR A 1 266 ? 1.494 3.020 12.418 1.00 98.12 266 THR A CA 1
ATOM 2194 C C . THR A 1 266 ? 1.033 4.219 13.243 1.00 98.12 266 THR A C 1
ATOM 2196 O O . THR A 1 266 ? -0.163 4.388 13.474 1.00 98.12 266 THR A O 1
ATOM 2199 N N . ILE A 1 267 ? 1.972 5.085 13.629 1.00 98.12 267 ILE A N 1
ATOM 2200 C CA . ILE A 1 267 ? 1.682 6.287 14.415 1.00 98.12 267 ILE A CA 1
ATOM 2201 C C . ILE A 1 267 ? 0.863 7.287 13.589 1.00 98.12 267 ILE A C 1
ATOM 2203 O O . ILE A 1 267 ? -0.108 7.843 14.094 1.00 98.12 267 ILE A O 1
ATOM 2207 N N . ASP A 1 268 ? 1.198 7.481 12.309 1.00 98.19 268 ASP A N 1
ATOM 2208 C CA . ASP A 1 268 ? 0.419 8.318 11.384 1.00 98.19 268 ASP A CA 1
ATOM 2209 C C . ASP A 1 268 ? -1.044 7.859 11.306 1.00 98.19 268 ASP A C 1
ATOM 2211 O O . ASP A 1 268 ? -1.950 8.678 11.456 1.00 98.19 268 ASP A O 1
ATOM 2215 N N . TYR A 1 269 ? -1.292 6.554 11.166 1.00 97.94 269 TYR A N 1
ATOM 2216 C CA . TYR A 1 269 ? -2.648 6.008 11.162 1.00 97.94 269 TYR A CA 1
ATOM 2217 C C . TYR A 1 269 ? -3.369 6.170 12.496 1.00 97.94 269 TYR A C 1
ATOM 2219 O O . TYR A 1 269 ? -4.538 6.557 12.506 1.00 97.94 269 TYR A O 1
ATOM 2227 N N . ALA A 1 270 ? -2.696 5.924 13.619 1.00 97.38 270 ALA A N 1
ATOM 2228 C CA . ALA A 1 270 ? -3.294 6.115 14.937 1.00 97.38 270 ALA A CA 1
ATOM 2229 C C . ALA A 1 270 ? -3.723 7.579 15.166 1.00 97.38 270 ALA A C 1
ATOM 2231 O O . ALA A 1 270 ? -4.828 7.834 15.657 1.00 97.38 270 ALA A O 1
ATOM 2232 N N . LEU A 1 271 ? -2.893 8.542 14.741 1.00 96.50 271 LEU A N 1
ATOM 2233 C CA . LEU A 1 271 ? -3.203 9.977 14.786 1.00 96.50 271 LEU A CA 1
ATOM 2234 C C . LEU A 1 271 ? -4.362 10.367 13.857 1.00 96.50 271 LEU A C 1
ATOM 2236 O O . LEU A 1 271 ? -5.069 11.332 14.135 1.00 96.50 271 LEU A O 1
ATOM 2240 N N . LYS A 1 272 ? -4.580 9.612 12.779 1.00 95.81 272 LYS A N 1
ATOM 2241 C CA . LYS A 1 272 ? -5.667 9.812 11.807 1.00 95.81 272 LYS A CA 1
ATOM 2242 C C . LYS A 1 272 ? -6.914 8.974 12.105 1.00 95.81 272 LYS A C 1
ATOM 2244 O O . LYS A 1 272 ? -7.766 8.771 11.245 1.00 95.81 272 LYS A O 1
ATOM 2249 N N . GLY A 1 273 ? -7.043 8.492 13.340 1.00 95.50 273 GLY A N 1
ATOM 2250 C CA . GLY A 1 273 ? -8.263 7.838 13.810 1.00 95.50 273 GLY A CA 1
ATOM 2251 C C . GLY A 1 273 ? -8.364 6.350 13.480 1.00 95.50 273 GLY A C 1
ATOM 2252 O O . GLY A 1 273 ? -9.437 5.771 13.654 1.00 95.50 273 GLY A O 1
ATOM 2253 N N . ALA A 1 274 ? -7.276 5.694 13.060 1.00 97.62 274 ALA A N 1
ATOM 2254 C CA . ALA A 1 274 ? -7.238 4.238 13.118 1.00 97.62 274 ALA A CA 1
ATOM 2255 C C . ALA A 1 274 ? -7.446 3.775 14.569 1.00 97.62 274 ALA A C 1
ATOM 2257 O O . ALA A 1 274 ? -6.987 4.406 15.521 1.00 97.62 274 ALA A O 1
ATOM 2258 N N . CYS A 1 275 ? -8.172 2.675 14.723 1.00 98.06 275 CYS A N 1
ATOM 2259 C CA . CYS A 1 275 ? -8.513 2.050 16.000 1.00 98.06 275 CYS A CA 1
ATOM 2260 C C . CYS A 1 275 ? -7.627 0.828 16.294 1.00 98.06 275 CYS A C 1
ATOM 2262 O O . CYS A 1 275 ? -7.762 0.199 17.337 1.00 98.06 275 CYS A O 1
ATOM 2264 N N . GLY A 1 276 ? -6.736 0.480 15.367 1.00 98.31 276 GLY A N 1
ATOM 2265 C CA . GLY A 1 276 ? -5.734 -0.562 15.516 1.00 98.31 276 GLY A CA 1
ATOM 2266 C C . GLY A 1 276 ? -4.908 -0.721 14.246 1.00 98.31 276 GLY A C 1
ATOM 2267 O O . GLY A 1 276 ? -5.255 -0.174 13.193 1.00 98.31 276 GLY A O 1
ATOM 2268 N N . VAL A 1 277 ? -3.815 -1.476 14.338 1.00 98.56 277 VAL A N 1
ATOM 2269 C CA . VAL A 1 277 ? -2.936 -1.776 13.203 1.00 98.56 277 VAL A CA 1
ATOM 2270 C C . VAL A 1 277 ? -2.602 -3.265 13.139 1.00 98.56 277 VAL A C 1
ATOM 2272 O O . VAL A 1 277 ? -2.251 -3.886 14.142 1.00 98.56 277 VAL A O 1
ATOM 2275 N N . VAL A 1 278 ? -2.665 -3.824 11.932 1.00 98.38 278 VAL A N 1
ATOM 2276 C CA . VAL A 1 278 ? -2.130 -5.144 11.601 1.00 98.38 278 VAL A CA 1
ATOM 2277 C C . VAL A 1 278 ? -0.793 -4.960 10.886 1.00 98.38 278 VAL A C 1
ATOM 2279 O O . VAL A 1 278 ? -0.730 -4.422 9.781 1.00 98.38 278 VAL A O 1
ATOM 2282 N N . ASN A 1 279 ? 0.283 -5.404 11.528 1.00 97.56 279 ASN A N 1
ATOM 2283 C CA . ASN A 1 279 ? 1.623 -5.454 10.959 1.00 97.56 279 ASN A CA 1
ATOM 2284 C C . ASN A 1 279 ? 1.840 -6.822 10.299 1.00 97.56 279 ASN A C 1
ATOM 2286 O O . ASN A 1 279 ? 1.856 -7.845 10.990 1.00 97.56 279 ASN A O 1
ATOM 2290 N N . VAL A 1 280 ? 1.999 -6.838 8.976 1.00 96.00 280 VAL A N 1
ATOM 2291 C CA . VAL A 1 280 ? 2.213 -8.057 8.190 1.00 96.00 280 VAL A CA 1
ATOM 2292 C C . VAL A 1 280 ? 3.663 -8.186 7.742 1.00 96.00 280 VAL A C 1
ATOM 2294 O O . VAL A 1 280 ? 4.295 -7.226 7.308 1.00 96.00 280 VAL A O 1
ATOM 2297 N N . MET A 1 281 ? 4.207 -9.393 7.834 1.00 94.19 281 MET A N 1
ATOM 2298 C CA . MET A 1 281 ? 5.594 -9.665 7.467 1.00 94.19 281 MET A CA 1
ATOM 2299 C C . MET A 1 281 ? 5.765 -11.113 7.009 1.00 94.19 281 MET A C 1
ATOM 2301 O O . MET A 1 281 ? 4.973 -11.970 7.395 1.00 94.19 281 MET A O 1
ATOM 2305 N N . PRO A 1 282 ? 6.801 -11.431 6.220 1.00 91.56 282 PRO A N 1
ATOM 2306 C CA . PRO A 1 282 ? 7.150 -12.820 5.982 1.00 91.56 282 PRO A CA 1
ATOM 2307 C C . PRO A 1 282 ? 7.761 -13.436 7.247 1.00 91.56 282 PRO A C 1
ATOM 2309 O O . PRO A 1 282 ? 8.388 -12.747 8.060 1.00 91.56 282 PRO A O 1
ATOM 2312 N N . PHE A 1 283 ? 7.622 -14.749 7.405 1.00 88.69 283 PHE A N 1
ATOM 2313 C CA . PHE A 1 283 ? 8.270 -15.495 8.477 1.00 88.69 283 PHE A CA 1
ATOM 2314 C C . PHE A 1 283 ? 9.782 -15.248 8.467 1.00 88.69 283 PHE A C 1
ATOM 2316 O O . PHE A 1 283 ? 10.408 -15.176 7.404 1.00 88.69 283 PHE A O 1
ATOM 2323 N N . THR A 1 284 ? 10.373 -15.086 9.656 1.00 88.06 284 THR A N 1
ATOM 2324 C CA . THR A 1 284 ? 11.790 -14.716 9.879 1.00 88.06 284 THR A CA 1
ATOM 2325 C C . THR A 1 284 ? 12.223 -13.369 9.284 1.00 88.06 284 THR A C 1
ATOM 2327 O O . THR A 1 284 ? 13.414 -13.119 9.092 1.00 88.06 284 THR A O 1
ATOM 2330 N N . CYS A 1 285 ? 11.285 -12.458 9.008 1.00 87.62 285 CYS A N 1
ATOM 2331 C CA . CYS A 1 285 ? 11.630 -11.098 8.609 1.00 87.62 285 CYS A CA 1
ATOM 2332 C C . CYS A 1 285 ? 12.321 -10.354 9.761 1.00 87.62 285 CYS A C 1
ATOM 2334 O O . CYS A 1 285 ? 11.693 -10.010 10.764 1.00 87.62 285 CYS A O 1
ATOM 2336 N N . MET A 1 286 ? 13.616 -10.077 9.607 1.00 88.75 286 MET A N 1
ATOM 2337 C CA . MET A 1 286 ? 14.402 -9.320 10.586 1.00 88.75 286 MET A CA 1
ATOM 2338 C C . MET A 1 286 ? 13.837 -7.905 10.837 1.00 88.75 286 MET A C 1
ATOM 2340 O O . MET A 1 286 ? 13.562 -7.609 12.000 1.00 88.75 286 MET A O 1
ATOM 2344 N N . PRO A 1 287 ? 13.582 -7.049 9.816 1.00 88.31 287 PRO A N 1
ATOM 2345 C CA . PRO A 1 287 ? 12.913 -5.764 10.041 1.00 88.31 287 PRO A CA 1
ATOM 2346 C C . PRO A 1 287 ? 11.558 -5.914 10.737 1.00 88.31 287 PRO A C 1
ATOM 2348 O O . PRO A 1 287 ? 11.275 -5.193 11.688 1.00 88.31 287 PRO A O 1
ATOM 2351 N N . GLY A 1 288 ? 10.762 -6.901 10.316 1.00 90.69 288 GLY A N 1
ATOM 2352 C CA . GLY A 1 288 ? 9.451 -7.169 10.898 1.00 90.69 288 GLY A CA 1
ATOM 2353 C C . GLY A 1 288 ? 9.515 -7.542 12.382 1.00 90.69 288 GLY A C 1
ATOM 2354 O O . GLY A 1 288 ? 8.728 -7.038 13.176 1.00 90.69 288 GLY A O 1
ATOM 2355 N N . THR A 1 289 ? 10.506 -8.343 12.783 1.00 91.69 289 THR A N 1
ATOM 2356 C CA . THR A 1 289 ? 10.724 -8.735 14.188 1.00 91.69 289 THR A CA 1
ATOM 2357 C C . THR A 1 289 ? 11.073 -7.526 15.058 1.00 91.69 289 THR A C 1
ATOM 2359 O O . THR A 1 289 ? 10.570 -7.388 16.173 1.00 91.69 289 THR A O 1
ATOM 2362 N N . ILE A 1 290 ? 11.888 -6.610 14.530 1.00 92.88 290 ILE A N 1
ATOM 2363 C CA . ILE A 1 290 ? 12.239 -5.355 15.208 1.00 92.88 290 ILE A CA 1
ATOM 2364 C C . ILE A 1 290 ? 10.998 -4.474 15.351 1.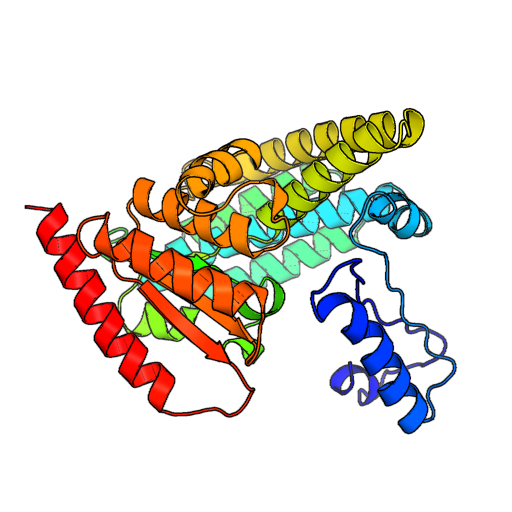00 92.88 290 ILE A C 1
ATOM 2366 O O . ILE A 1 290 ? 10.702 -4.002 16.446 1.00 92.88 290 ILE A O 1
ATOM 2370 N N . THR A 1 291 ? 10.214 -4.322 14.283 1.00 94.75 291 THR A N 1
ATOM 2371 C CA . THR A 1 291 ? 8.931 -3.617 14.332 1.00 94.75 291 THR A CA 1
ATOM 2372 C C . THR A 1 291 ? 7.986 -4.228 15.366 1.00 94.75 291 THR A C 1
ATOM 2374 O O . THR A 1 291 ? 7.391 -3.484 16.138 1.00 94.75 291 THR A O 1
ATOM 2377 N N . THR A 1 292 ? 7.868 -5.556 15.452 1.00 95.38 292 THR A N 1
ATOM 2378 C CA . THR A 1 292 ? 7.040 -6.227 16.468 1.00 95.38 292 THR A CA 1
ATOM 2379 C C . THR A 1 292 ? 7.459 -5.854 17.890 1.00 95.38 292 THR A C 1
ATOM 2381 O O . THR A 1 292 ? 6.597 -5.541 18.715 1.00 95.38 292 THR A O 1
ATOM 2384 N N . ALA A 1 293 ? 8.764 -5.839 18.177 1.00 94.56 293 ALA A N 1
ATOM 2385 C CA . ALA A 1 293 ? 9.278 -5.439 19.485 1.00 94.56 293 ALA A CA 1
ATOM 2386 C C . ALA A 1 293 ? 8.980 -3.960 19.795 1.00 94.56 293 ALA A C 1
ATOM 2388 O O . ALA A 1 293 ? 8.531 -3.634 20.894 1.00 94.56 293 ALA A O 1
ATOM 2389 N N . LEU A 1 294 ? 9.169 -3.069 18.819 1.00 96.50 294 LEU A N 1
ATOM 2390 C CA . LEU A 1 294 ? 8.936 -1.631 18.982 1.00 96.50 294 LEU A CA 1
ATOM 2391 C C . LEU A 1 294 ? 7.446 -1.277 19.101 1.00 96.50 294 LEU A C 1
ATOM 2393 O O . LEU A 1 294 ? 7.073 -0.450 19.932 1.00 96.50 294 LEU A O 1
ATOM 2397 N N . LEU A 1 295 ? 6.573 -1.932 18.330 1.00 97.00 295 LEU A N 1
ATOM 2398 C CA . LEU A 1 295 ? 5.128 -1.710 18.401 1.00 97.00 295 LEU A CA 1
ATOM 2399 C C . LEU A 1 295 ? 4.525 -2.174 19.731 1.00 97.00 295 LEU A C 1
ATOM 2401 O O . LEU A 1 295 ? 3.515 -1.616 20.159 1.00 97.00 295 LEU A O 1
ATOM 2405 N N . LYS A 1 296 ? 5.141 -3.153 20.412 1.00 96.25 296 LYS A N 1
ATOM 2406 C CA . LYS A 1 296 ? 4.747 -3.520 21.780 1.00 96.25 296 LYS A CA 1
ATOM 2407 C C . LYS A 1 296 ? 4.875 -2.317 22.721 1.00 96.25 296 LYS A C 1
ATOM 2409 O O . LYS A 1 296 ? 3.921 -2.017 23.435 1.00 96.25 296 LYS A O 1
ATOM 2414 N N . ARG A 1 297 ? 6.012 -1.613 22.663 1.00 96.19 297 ARG A N 1
ATOM 2415 C CA . ARG A 1 297 ? 6.265 -0.401 23.455 1.00 96.19 297 ARG A CA 1
ATOM 2416 C C . ARG A 1 297 ? 5.293 0.722 23.086 1.00 96.19 297 ARG A C 1
ATOM 2418 O O . ARG A 1 297 ? 4.681 1.301 23.975 1.00 96.19 297 ARG A O 1
ATOM 2425 N N . TYR A 1 298 ? 5.088 0.973 21.789 1.00 96.94 298 TYR A N 1
ATOM 2426 C CA . TYR A 1 298 ? 4.104 1.962 21.325 1.00 96.94 298 TYR A CA 1
ATOM 2427 C C . TYR A 1 298 ? 2.708 1.682 21.895 1.00 96.94 298 TYR A C 1
ATOM 2429 O O . TYR A 1 298 ? 2.081 2.574 22.460 1.00 96.94 298 TYR A O 1
ATOM 2437 N N . ARG A 1 299 ? 2.237 0.433 21.810 1.00 96.06 299 ARG A N 1
ATOM 2438 C CA . ARG A 1 299 ? 0.942 0.023 22.366 1.00 96.06 299 ARG A CA 1
ATOM 2439 C C . ARG A 1 299 ? 0.828 0.344 23.857 1.00 96.06 299 ARG A C 1
ATOM 2441 O O . ARG A 1 299 ? -0.197 0.870 24.275 1.00 96.06 299 ARG A O 1
ATOM 2448 N N . GLU A 1 300 ? 1.840 0.004 24.650 1.00 95.56 300 GLU A N 1
ATOM 2449 C CA . GLU A 1 300 ? 1.844 0.214 26.107 1.00 95.56 300 GLU A CA 1
ATOM 2450 C C . GLU A 1 300 ? 1.816 1.706 26.476 1.00 95.56 300 GLU A C 1
ATOM 2452 O O . GLU A 1 300 ? 1.084 2.096 27.380 1.00 95.56 300 GLU A O 1
ATOM 2457 N N . GLU A 1 301 ? 2.525 2.550 25.727 1.00 96.00 301 GLU A N 1
ATOM 2458 C CA . GLU A 1 301 ? 2.581 4.000 25.960 1.00 96.00 301 GLU A CA 1
ATOM 2459 C C . GLU A 1 301 ? 1.347 4.764 25.433 1.00 96.00 301 GLU A C 1
ATOM 2461 O O . GLU A 1 301 ? 1.117 5.903 25.832 1.00 96.00 301 GLU A O 1
ATOM 2466 N N . ASN A 1 302 ? 0.535 4.165 24.551 1.00 95.06 302 ASN A N 1
ATOM 2467 C CA . ASN A 1 302 ? -0.546 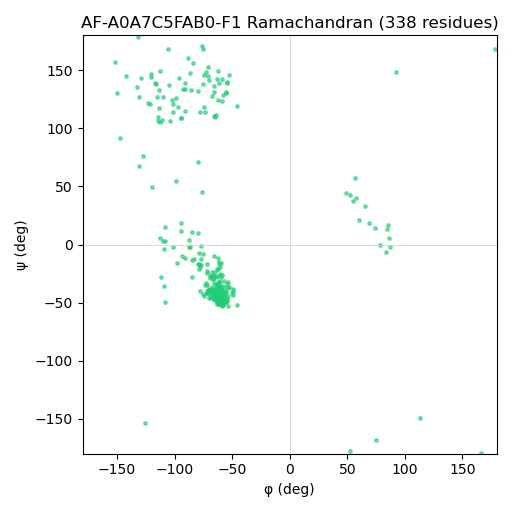4.856 23.829 1.00 95.06 302 ASN A CA 1
ATOM 2468 C C . ASN A 1 302 ? -1.930 4.252 24.117 1.00 95.06 302 ASN A C 1
ATOM 2470 O O . ASN A 1 302 ? -2.702 3.938 23.207 1.00 95.06 302 ASN A O 1
ATOM 2474 N N . GLY A 1 303 ? -2.247 4.068 25.403 1.00 92.69 303 GLY A N 1
ATOM 2475 C CA . GLY A 1 303 ? -3.578 3.638 25.848 1.00 92.69 303 GLY A CA 1
ATOM 2476 C C . GLY A 1 303 ? -3.954 2.227 25.391 1.00 92.69 303 GLY A C 1
ATOM 2477 O O . GLY A 1 303 ? -5.117 1.967 25.094 1.00 92.69 303 GLY A O 1
ATOM 2478 N N . HIS A 1 304 ? -2.969 1.328 25.292 1.00 94.81 304 HIS A N 1
ATOM 2479 C CA . HIS A 1 304 ? -3.139 -0.032 24.777 1.00 94.81 304 HIS A CA 1
ATOM 2480 C C . HIS A 1 304 ? -3.700 -0.086 23.348 1.00 94.81 304 HIS A C 1
ATOM 2482 O O . HIS A 1 304 ? -4.496 -0.969 23.030 1.00 94.81 304 HIS A O 1
ATOM 2488 N N . PHE A 1 305 ? -3.246 0.826 22.479 1.00 97.62 305 PHE A N 1
ATOM 2489 C CA . PHE A 1 305 ? -3.591 0.841 21.055 1.00 97.62 305 PHE A CA 1
ATOM 2490 C C . PHE A 1 305 ? -3.471 -0.562 20.417 1.00 97.62 305 PHE A C 1
ATOM 2492 O O . PHE A 1 305 ? -2.375 -1.134 20.419 1.00 97.62 305 PHE A O 1
ATOM 2499 N N . PRO A 1 306 ? -4.555 -1.142 19.868 1.00 98.19 306 PRO A N 1
ATOM 2500 C CA . PRO A 1 306 ? -4.533 -2.502 19.345 1.00 98.19 306 PRO A CA 1
ATOM 2501 C C . PRO A 1 306 ? -3.495 -2.690 18.233 1.00 98.19 306 PRO A C 1
ATOM 2503 O O . PRO A 1 306 ? -3.529 -2.029 17.196 1.00 98.19 306 PRO A O 1
ATOM 2506 N N . VAL A 1 307 ? -2.592 -3.652 18.430 1.00 98.12 307 VAL A N 1
ATOM 2507 C CA . VAL A 1 307 ? -1.599 -4.066 17.432 1.00 98.12 307 VAL A CA 1
ATOM 2508 C C . VAL A 1 307 ? -1.617 -5.581 17.303 1.00 98.12 307 VAL A C 1
ATOM 2510 O O . VAL A 1 307 ? -1.414 -6.289 18.292 1.00 98.12 307 VAL A O 1
ATOM 2513 N N . LEU A 1 308 ? -1.776 -6.072 16.074 1.00 97.56 308 LEU A N 1
ATOM 2514 C CA . LEU A 1 308 ? -1.617 -7.481 15.728 1.00 97.56 308 LEU A CA 1
ATOM 2515 C C . LEU A 1 308 ? -0.429 -7.658 14.779 1.00 97.56 308 LEU A C 1
ATOM 2517 O O . LEU A 1 308 ? -0.365 -7.026 13.732 1.00 97.56 308 LEU A O 1
ATOM 2521 N N . ASN A 1 309 ? 0.502 -8.542 15.131 1.00 96.31 309 ASN A N 1
ATOM 2522 C CA . ASN A 1 309 ? 1.623 -8.913 14.267 1.00 96.31 309 ASN A CA 1
ATOM 2523 C C . ASN A 1 309 ? 1.338 -10.274 13.624 1.00 96.31 309 ASN A C 1
ATOM 2525 O O . ASN A 1 309 ? 1.118 -11.246 14.350 1.00 96.31 309 ASN A O 1
ATOM 2529 N N . ILE A 1 310 ? 1.364 -10.362 12.294 1.00 94.94 310 ILE A N 1
ATOM 2530 C CA . ILE A 1 310 ? 1.153 -11.613 11.555 1.00 94.94 310 ILE A CA 1
ATOM 2531 C C . ILE A 1 310 ? 2.383 -11.894 10.695 1.00 94.94 310 ILE A C 1
ATOM 2533 O O . ILE A 1 310 ? 2.760 -11.085 9.845 1.00 94.94 310 ILE A O 1
ATOM 2537 N N . ALA A 1 311 ? 3.001 -13.048 10.936 1.00 93.25 311 ALA A N 1
ATOM 2538 C CA . ALA A 1 311 ? 4.091 -13.568 10.129 1.00 93.25 311 ALA A CA 1
ATOM 2539 C C . ALA A 1 311 ? 3.544 -14.655 9.197 1.00 93.25 311 ALA A C 1
ATOM 2541 O O . ALA A 1 311 ? 3.003 -15.640 9.687 1.00 93.25 311 ALA A O 1
ATOM 2542 N N . TYR A 1 312 ? 3.696 -14.475 7.887 1.00 92.00 312 TYR A N 1
ATOM 2543 C CA . TYR A 1 312 ? 3.249 -15.433 6.875 1.00 92.00 312 TYR A CA 1
ATOM 2544 C C . TYR A 1 312 ? 4.416 -16.305 6.407 1.00 92.00 312 TYR A C 1
ATOM 2546 O O . TYR A 1 312 ? 5.452 -15.790 5.973 1.00 92.00 312 TYR A O 1
ATOM 2554 N N . ASP A 1 313 ? 4.255 -17.622 6.478 1.00 88.25 313 ASP A N 1
ATOM 2555 C CA . ASP A 1 313 ? 5.218 -18.630 6.010 1.00 88.25 313 ASP A CA 1
ATOM 2556 C C . ASP A 1 313 ? 4.740 -19.385 4.753 1.00 88.25 313 ASP A C 1
ATOM 2558 O O . ASP A 1 313 ? 5.497 -20.167 4.176 1.00 88.25 313 ASP A O 1
ATOM 2562 N N . GLY A 1 314 ? 3.517 -19.106 4.290 1.00 80.94 314 GLY A N 1
ATOM 2563 C CA . GLY A 1 314 ? 2.894 -19.759 3.140 1.00 80.94 314 GLY A CA 1
ATOM 2564 C C . GLY A 1 314 ? 2.166 -21.063 3.475 1.00 80.94 314 GLY A C 1
ATOM 2565 O O . GLY A 1 314 ? 1.707 -21.731 2.550 1.00 80.94 314 GLY A O 1
ATOM 2566 N N . GLN A 1 315 ? 2.061 -21.432 4.755 1.00 78.81 315 GLN A N 1
ATOM 2567 C CA . GLN A 1 315 ? 1.177 -22.493 5.226 1.00 78.81 315 GLN A CA 1
ATOM 2568 C C . GLN A 1 315 ? -0.139 -21.855 5.683 1.00 78.81 315 GLN A C 1
ATOM 2570 O O . GLN A 1 315 ? -0.180 -21.177 6.706 1.00 78.81 315 GLN A O 1
ATOM 2575 N N . GLU A 1 316 ? -1.220 -22.064 4.927 1.00 67.94 316 GLU A N 1
ATOM 2576 C CA . GLU A 1 316 ? -2.539 -21.553 5.313 1.00 67.94 316 GLU A CA 1
ATOM 2577 C C . GLU A 1 316 ? -2.999 -22.238 6.611 1.00 67.94 316 GLU A C 1
ATOM 2579 O O . GLU A 1 316 ? -3.310 -23.430 6.635 1.00 67.94 316 GLU A O 1
ATOM 2584 N N . GLY A 1 317 ? -3.023 -21.479 7.709 1.00 62.75 317 GLY A N 1
ATOM 2585 C CA . GLY A 1 317 ? -3.426 -21.956 9.030 1.00 62.75 317 GLY A CA 1
ATOM 2586 C C . GLY A 1 317 ? -4.681 -21.251 9.547 1.00 62.75 317 GLY A C 1
ATOM 2587 O O . GLY A 1 317 ? -4.801 -20.029 9.471 1.00 62.75 317 GLY A O 1
ATOM 2588 N N . GLY A 1 318 ? -5.603 -22.006 10.157 1.00 66.56 318 GLY A N 1
ATOM 2589 C CA . GLY A 1 318 ? -6.821 -21.458 10.780 1.00 66.56 318 GLY A CA 1
ATOM 2590 C C . GLY A 1 318 ? -6.571 -20.478 11.942 1.00 66.56 318 GLY A C 1
ATOM 2591 O O . GLY A 1 318 ? -7.454 -19.694 12.283 1.00 66.56 318 GLY A O 1
ATOM 2592 N N . ASP A 1 319 ? -5.359 -20.466 12.510 1.00 82.06 319 ASP A N 1
ATOM 2593 C CA . ASP A 1 319 ? -4.939 -19.576 13.606 1.00 82.06 319 ASP A CA 1
ATOM 2594 C C . ASP A 1 319 ? -5.061 -18.080 13.255 1.00 82.06 319 ASP A C 1
ATOM 2596 O O . ASP A 1 319 ? -5.441 -17.261 14.095 1.00 82.06 319 ASP A O 1
ATOM 2600 N N . VAL A 1 320 ? -4.796 -17.705 11.997 1.00 87.44 320 VAL A N 1
ATOM 2601 C CA . VAL A 1 320 ? -4.789 -16.292 11.581 1.00 87.44 320 VAL A CA 1
ATOM 2602 C C . VAL A 1 320 ? -6.168 -15.653 11.748 1.00 87.44 320 VAL A C 1
ATOM 2604 O O . VAL A 1 320 ? -6.263 -14.510 12.201 1.00 87.44 320 VAL A O 1
ATOM 2607 N N . LEU A 1 321 ? -7.241 -16.380 11.415 1.00 90.81 321 LEU A N 1
ATOM 2608 C CA . LEU A 1 321 ? -8.604 -15.859 11.520 1.00 90.81 321 LEU A CA 1
ATOM 2609 C C . LEU A 1 321 ? -9.017 -15.659 12.983 1.00 90.81 321 LEU A C 1
ATOM 2611 O O . LEU A 1 321 ? -9.491 -14.581 13.328 1.00 90.81 321 LEU A O 1
ATOM 2615 N N . VAL A 1 322 ? -8.752 -16.638 13.850 1.00 93.44 322 VAL A N 1
ATOM 2616 C CA . VAL A 1 322 ? -9.075 -16.560 15.288 1.00 93.44 322 VAL A CA 1
ATOM 2617 C C . VAL A 1 322 ? -8.347 -15.387 15.953 1.00 93.44 322 VAL A C 1
ATOM 2619 O O . VAL A 1 322 ? -8.918 -14.626 16.738 1.00 93.44 322 VAL A O 1
ATOM 2622 N N . ARG A 1 323 ? -7.075 -15.173 15.602 1.00 95.38 323 ARG A N 1
ATOM 2623 C CA . ARG A 1 323 ? -6.299 -14.032 16.106 1.00 95.38 323 ARG A CA 1
ATOM 2624 C C . ARG A 1 323 ? -6.825 -12.695 15.587 1.00 95.38 323 ARG A C 1
ATOM 2626 O O . ARG A 1 323 ? -6.816 -11.717 16.335 1.00 95.38 323 ARG A O 1
ATOM 2633 N N . LEU A 1 324 ? -7.293 -12.644 14.338 1.00 96.31 324 LEU A N 1
ATOM 2634 C CA . LEU A 1 324 ? -7.952 -11.464 13.776 1.00 96.31 324 LEU A CA 1
ATOM 2635 C C . LEU A 1 324 ? -9.294 -11.178 14.457 1.00 96.31 324 LEU A C 1
ATOM 2637 O O . LEU A 1 324 ? -9.577 -10.016 14.724 1.00 96.31 324 LEU A O 1
ATOM 2641 N N . GLU A 1 325 ? -10.090 -12.193 14.793 1.00 96.81 325 GLU A N 1
ATOM 2642 C CA . GLU A 1 325 ? -11.340 -12.035 15.550 1.00 96.81 325 GLU A CA 1
ATOM 2643 C C . GLU A 1 325 ? -11.085 -11.404 16.922 1.00 96.81 325 GLU A C 1
ATOM 2645 O O . GLU A 1 325 ? -11.683 -10.377 17.262 1.00 96.81 325 GLU A O 1
ATOM 2650 N N . ALA A 1 326 ? -10.128 -11.954 17.676 1.00 97.31 326 ALA A N 1
ATOM 2651 C CA . ALA A 1 326 ? -9.726 -11.411 18.971 1.00 97.31 326 ALA A CA 1
ATOM 2652 C C . ALA A 1 326 ? -9.189 -9.973 18.854 1.00 97.31 326 ALA A C 1
ATOM 2654 O O . ALA A 1 326 ? -9.519 -9.106 19.667 1.00 97.31 326 ALA A O 1
ATOM 2655 N N . PHE A 1 327 ? -8.394 -9.690 17.819 1.00 98.19 327 PHE A N 1
ATOM 2656 C CA . PHE A 1 327 ? -7.912 -8.341 17.531 1.00 98.19 327 PHE A CA 1
ATOM 2657 C C . PHE A 1 327 ? -9.059 -7.379 17.197 1.00 98.19 327 PHE A C 1
ATOM 2659 O O . PHE A 1 327 ? -9.114 -6.279 17.742 1.00 98.19 327 PHE A O 1
ATOM 2666 N N . MET A 1 328 ? -10.008 -7.784 16.355 1.00 98.31 328 MET A N 1
ATOM 2667 C CA . MET A 1 328 ? -11.137 -6.938 15.968 1.00 98.31 328 MET A CA 1
ATOM 2668 C C . MET A 1 328 ? -12.074 -6.646 17.141 1.00 98.31 328 MET A C 1
ATOM 2670 O O . MET A 1 328 ? -12.641 -5.555 17.205 1.00 98.31 328 MET A O 1
ATOM 2674 N N . HIS A 1 329 ? -12.184 -7.559 18.107 1.00 97.75 329 HIS A N 1
ATOM 2675 C CA . HIS A 1 329 ? -12.844 -7.276 19.377 1.00 97.75 329 HIS A CA 1
ATOM 2676 C C . HIS A 1 329 ? -12.137 -6.143 20.146 1.00 97.75 329 HIS A C 1
ATOM 2678 O O . HIS A 1 329 ? -12.790 -5.186 20.562 1.00 97.75 329 HIS A O 1
ATOM 2684 N N . GLN A 1 330 ? -10.802 -6.183 20.262 1.00 97.56 330 GLN A N 1
ATOM 2685 C CA . GLN A 1 330 ? -10.022 -5.107 20.898 1.00 97.56 330 GLN A CA 1
ATOM 2686 C C . GLN A 1 330 ? -10.160 -3.771 20.156 1.00 97.56 330 GLN A C 1
ATOM 2688 O O . GLN A 1 330 ? -10.288 -2.728 20.789 1.00 97.56 330 GLN A O 1
ATOM 2693 N N . VAL A 1 331 ? -10.179 -3.798 18.820 1.00 98.12 331 VAL A N 1
ATOM 2694 C CA . VAL A 1 331 ? -10.381 -2.613 17.971 1.00 98.12 331 VAL A CA 1
ATOM 2695 C C . VAL A 1 331 ? -11.728 -1.942 18.249 1.00 98.12 331 VAL A C 1
ATOM 2697 O O . VAL A 1 331 ? -11.789 -0.717 18.353 1.00 98.12 331 VAL A O 1
ATOM 2700 N N . ARG A 1 332 ? -12.809 -2.721 18.395 1.00 97.06 332 ARG A N 1
ATOM 2701 C CA . ARG A 1 332 ? -14.142 -2.184 18.719 1.00 97.06 332 ARG A CA 1
ATOM 2702 C C . ARG A 1 332 ? -14.171 -1.559 20.111 1.00 97.06 332 ARG A C 1
ATOM 2704 O O . ARG A 1 332 ? -14.570 -0.407 20.234 1.00 97.06 332 ARG A O 1
ATOM 2711 N N . GLN A 1 333 ? -13.641 -2.258 21.116 1.00 95.88 333 GLN A N 1
ATOM 2712 C CA . GLN A 1 333 ? -13.538 -1.726 22.480 1.00 95.88 333 GLN A CA 1
ATOM 2713 C C . GLN A 1 333 ? -12.694 -0.447 22.548 1.00 95.88 333 GLN A C 1
ATOM 2715 O O . GLN A 1 333 ? -13.018 0.480 23.287 1.00 95.88 333 GLN A O 1
ATOM 2720 N N . TYR A 1 334 ? -11.596 -0.386 21.789 1.00 95.81 334 TYR A N 1
ATOM 2721 C CA . TYR A 1 334 ? -10.747 0.801 21.730 1.00 95.81 334 TYR A CA 1
ATOM 2722 C C . TYR A 1 334 ? -11.485 1.996 21.115 1.00 95.81 334 TYR A C 1
ATOM 2724 O O . TYR A 1 334 ? -11.360 3.111 21.616 1.00 95.81 334 TYR A O 1
ATOM 2732 N N . ARG A 1 335 ? -12.280 1.767 20.062 1.00 94.44 335 ARG A N 1
ATOM 2733 C CA . ARG A 1 335 ? -13.117 2.808 19.459 1.00 94.44 335 ARG A CA 1
ATOM 2734 C C . ARG A 1 335 ? -14.179 3.322 20.430 1.00 94.44 335 ARG A C 1
ATOM 2736 O O . ARG A 1 335 ? -14.273 4.526 20.614 1.00 94.44 335 ARG A O 1
ATOM 2743 N N . GLU A 1 336 ? -14.919 2.424 21.076 1.00 92.38 336 GLU A N 1
ATOM 2744 C CA . GLU A 1 336 ? -15.965 2.789 22.043 1.00 92.38 336 GLU A CA 1
ATOM 2745 C C . GLU A 1 336 ? -15.411 3.661 23.177 1.00 92.38 336 GLU A C 1
ATOM 2747 O O . GLU A 1 336 ? -16.029 4.648 23.552 1.00 92.38 336 GLU A O 1
ATOM 2752 N N . LYS A 1 337 ? -14.203 3.359 23.671 1.00 90.12 337 LYS A N 1
ATOM 2753 C CA . LYS A 1 337 ? -13.517 4.179 24.683 1.00 90.12 337 LYS A CA 1
ATOM 2754 C C . LYS A 1 337 ? -13.068 5.555 24.190 1.00 90.12 337 LYS A C 1
ATOM 2756 O O . LYS A 1 337 ? -12.817 6.413 25.023 1.00 90.12 337 LYS A O 1
ATOM 2761 N N . LYS A 1 338 ? -12.875 5.733 22.881 1.00 81.06 338 LYS A N 1
ATOM 2762 C CA . LYS A 1 338 ? -12.490 7.011 22.260 1.00 81.06 338 LYS A CA 1
ATOM 2763 C C . LYS A 1 338 ? -13.695 7.909 21.975 1.00 81.06 338 LYS A C 1
ATOM 2765 O O . LYS A 1 338 ? -13.518 9.119 21.886 1.00 81.06 338 LYS A O 1
ATOM 2770 N N . ASP A 1 339 ? -14.859 7.298 21.757 1.00 75.62 339 ASP A N 1
ATOM 2771 C CA . ASP A 1 339 ? -16.122 7.986 21.474 1.00 75.62 339 ASP A CA 1
ATOM 2772 C C . ASP A 1 339 ? -16.852 8.427 22.770 1.00 75.62 339 ASP A C 1
ATOM 2774 O O . ASP A 1 339 ? -17.789 9.225 22.696 1.00 75.62 339 ASP A O 1
ATOM 2778 N N . LEU A 1 340 ? -16.424 7.917 23.936 1.00 56.16 340 LEU A N 1
ATOM 2779 C CA . LEU A 1 340 ? -16.791 8.362 25.293 1.00 56.16 340 LEU A CA 1
ATOM 2780 C C . LEU A 1 340 ? -15.890 9.513 25.754 1.00 56.16 340 LEU A C 1
ATOM 2782 O O . LEU A 1 340 ? -16.424 10.418 26.438 1.00 56.16 340 LEU A O 1
#

Nearest PDB structures (foldseek):
  7z7s-assembly1_L  TM=1.852E-01  e=5.920E+00  Escherichia coli str. K-12 substr. MC4100
  6tjv-assembly1_F  TM=1.670E-01  e=6.835E+00  Thermosynechococcus vestitus BP-1

pLDDT: mean 91.91, std 8.37, range [56.16, 98.75]

Radius of gyration: 20.58 Å; Cα contacts (8 Å, |Δi|>4): 435; chains: 1; bounding box: 55×43×52 Å